Protein 2Y4Y (pdb70)

Nearest PDB structures (foldseek):
  2y4y-assembly1_A-2  TM=1.012E+00  e=2.619E-15  Pseudomonas aeruginosa PAO1
  2y4y-assembly1_D-2  TM=9.763E-01  e=6.159E-13  Pseudomonas aeruginosa PAO1
  2y4y-assembly1_C-2  TM=9.642E-01  e=4.366E-12  Pseudomonas aeruginosa PAO1
  2y4x-assembly1_A  TM=9.819E-01  e=1.271E-11  Pseudomonas aeruginosa PAO1
  2y4y-assembly1_B-2  TM=9.575E-01  e=1.129E-11  Pseudomonas aeruginosa PAO1

Foldseek 3Di:
DDDDPPDDADDQQVDALVQKAFAAKDQDPVGIFTWIDDPPGTDTHDQQHAHYNFRFGFNDDVQTWTWGAVVNDTDIDGHDHD/DDADPQQVDALVQWAFAAWDQDPVGIFTWIQGPPGTDTHDQQHAHYNQRFGFHDDDPQKTWTWGDVVTDIDMHGHD/DQPDADDQQVDALVQKAFAAWDQDPVGIFTFICHPPHTDTHDQQHAHYNFRFGFHDDDPQKTWTWGPPVPIDIDIHGHD/DDDDDADDQLVDAQVQKAFDAWDQDPVGIFTFIDDPHHTDTHDQQHAHYNFRWGFHDDDDQKTWTWGAVPNDTDIDMHGD

Organism: Pseudomonas aeruginosa (strain ATCC 15692 / DSM 22644 / CIP 104116 / JCM 14847 / LMG 12228 / 1C / PRS 101 / PAO1) (NCBI:txid208964)

InterPro domains:
  IPR007446 Type IV pilus inner membrane component PilP [PF04351] (26-170)
  IPR007446 Type IV pilus inner membrane component PilP [PIRSF016481] (2-173)

Secondary structure (DSSP, 8-state):
----SSSPPPGGGGS-GGG-EEEEEEEETTEEEEEEEETTEEEEE-TT-EETTTTEEEEEE--EEEEEEE--EEEEEEE---/----GGGGS-GGG-EEEEEEEETTEEEEEEEETTEEEEE-TT-EETTTTEEEEEEETTEEEEEEE--EEEEEEE--/---PPPGGGGS-GGG-EEEEEEEETTEEEEEEEETTEEEEE-TT-EETTTTEEEEEEETTEEEEEEE---EEEEEEE--/-------GGGGS-GGG-EEEEEEEETTEEEEEEEETTEEEEE-TT-EETTTTEEEEEEETTEEEEEEEE--EEEEEEEE-

Structure (mmCIF, N/CA/C/O backbone):
data_2Y4Y
#
_entry.id   2Y4Y
#
_cell.length_a   103.200
_cell.length_b   74.510
_cell.length_c   74.180
_cell.angle_alpha   90.00
_cell.angle_beta   125.80
_cell.angle_gamma   90.00
#
_symmetry.space_group_name_H-M   'C 1 2 1'
#
loop_
_entity.id
_entity.type
_entity.pdbx_description
1 polymer 'PILP PROTEIN'
2 non-polymer 'ZINC ION'
3 non-polymer 'ACETATE ION'
4 water water
#
loop_
_atom_site.group_PDB
_atom_site.id
_atom_site.type_symbol
_atom_site.label_atom_id
_atom_site.label_alt_id
_atom_site.label_comp_id
_atom_site.label_asym_id
_atom_site.label_entity_id
_atom_site.label_seq_id
_atom_site.pdbx_PDB_ins_code
_atom_site.Cartn_x
_atom_site.Cartn_y
_atom_site.Cartn_z
_atom_site.occupancy
_atom_site.B_iso_or_equiv
_atom_site.auth_seq_id
_atom_site.auth_comp_id
_atom_site.auth_asym_id
_atom_site.auth_atom_id
_atom_site.pdbx_PDB_model_num
ATOM 1 N N . ILE A 1 5 ? 41.971 52.963 7.762 1.00 31.47 83 ILE A N 1
ATOM 2 C CA . ILE A 1 5 ? 41.992 51.470 7.743 1.00 29.92 83 ILE A CA 1
ATOM 3 C C . ILE A 1 5 ? 43.428 50.919 7.758 1.00 31.65 83 ILE A C 1
ATOM 4 O O . ILE A 1 5 ? 44.182 51.159 6.823 1.00 33.44 83 ILE A O 1
ATOM 9 N N . LYS A 1 6 ? 43.793 50.126 8.768 1.00 29.72 84 LYS A N 1
ATOM 10 C CA . LYS A 1 6 ? 44.988 49.335 8.664 1.00 30.74 84 LYS A CA 1
ATOM 11 C C . LYS A 1 6 ? 45.034 48.373 9.811 1.00 28.26 84 LYS A C 1
ATOM 12 O O . LYS A 1 6 ? 44.527 48.695 10.887 1.00 27.59 84 LYS A O 1
ATOM 18 N N . PRO A 1 7 ? 45.686 47.229 9.614 1.00 29.06 85 PRO A N 1
ATOM 19 C CA . PRO A 1 7 ? 45.804 46.278 10.739 1.00 29.27 85 PRO A CA 1
ATOM 20 C C . PRO A 1 7 ? 46.438 46.839 12.016 1.00 31.38 85 PRO A C 1
ATOM 21 O O . PRO A 1 7 ? 47.418 47.618 11.953 1.00 31.24 85 PRO A O 1
ATOM 25 N N . ASP A 1 8 ? 45.828 46.521 13.157 1.00 31.82 86 ASP A N 1
ATOM 26 C CA . ASP A 1 8 ? 46.348 46.919 14.480 1.00 34.04 86 ASP A CA 1
ATOM 27 C C . ASP A 1 8 ? 47.538 45.976 14.835 1.00 36.08 86 ASP A C 1
ATOM 28 O O . ASP A 1 8 ? 47.369 44.801 15.003 1.00 34.63 86 ASP A O 1
ATOM 33 N N . GLU A 1 9 ? 48.768 46.481 14.849 1.00 37.80 87 GLU A N 1
ATOM 34 C CA . GLU A 1 9 ? 49.912 45.583 14.919 1.00 38.74 87 GLU A CA 1
ATOM 35 C C . GLU A 1 9 ? 50.314 45.252 16.372 1.00 37.14 87 GLU A C 1
ATOM 36 O O . GLU A 1 9 ? 51.106 44.371 16.607 1.00 37.58 87 GLU A O 1
ATOM 42 N N . THR A 1 10 ? 49.736 45.935 17.334 1.00 36.94 88 THR A N 1
ATOM 43 C CA . THR A 1 10 ? 50.009 45.608 18.736 1.00 36.85 88 THR A CA 1
ATOM 44 C C . THR A 1 10 ? 48.828 44.914 19.471 1.00 35.62 88 THR A C 1
ATOM 45 O O . THR A 1 10 ? 49.029 44.470 20.600 1.00 35.94 88 THR A O 1
ATOM 49 N N . ARG A 1 11 ? 47.628 44.781 18.891 1.00 33.41 89 ARG A N 1
ATOM 50 C CA . ARG A 1 11 ? 46.644 43.918 19.608 1.00 31.47 89 ARG A CA 1
ATOM 51 C C . ARG A 1 11 ? 47.075 42.445 19.661 1.00 28.48 89 ARG A C 1
ATOM 52 O O . ARG A 1 11 ? 47.818 41.956 18.820 1.00 28.82 89 ARG A O 1
ATOM 60 N N . VAL A 1 12 ? 46.644 41.730 20.705 1.00 26.50 90 VAL A N 1
ATOM 61 C CA . VAL A 1 12 ? 47.161 40.396 20.881 1.00 23.69 90 VAL A CA 1
ATOM 62 C C . VAL A 1 12 ? 46.111 39.564 20.097 1.00 21.67 90 VAL A C 1
ATOM 63 O O . VAL A 1 12 ? 44.897 39.644 20.409 1.00 21.06 90 VAL A O 1
ATOM 67 N N . LYS A 1 13 ? 46.535 38.919 19.037 1.00 19.29 91 LYS A N 1
ATOM 68 C CA . LYS A 1 13 ? 45.550 38.146 18.203 1.00 17.83 91 LYS A CA 1
ATOM 69 C C . LYS A 1 13 ? 44.923 37.009 18.959 1.00 17.55 91 LYS A C 1
ATOM 70 O O . LYS A 1 13 ? 45.550 36.405 19.856 1.00 16.95 91 LYS A O 1
ATOM 76 N N . GLN A 1 14 ? 43.677 36.735 18.589 1.00 14.68 92 GLN A N 1
ATOM 77 C CA . GLN A 1 14 ? 42.908 35.667 19.246 1.00 14.52 92 GLN A CA 1
ATOM 78 C C . GLN A 1 14 ? 43.163 34.309 18.606 1.00 13.55 92 GLN A C 1
ATOM 79 O O . GLN A 1 14 ? 43.739 34.193 17.499 1.00 13.68 92 GLN A O 1
ATOM 85 N N . PHE A 1 15 ? 42.798 33.257 19.375 1.00 12.21 93 PHE A N 1
ATOM 86 C CA . PHE A 1 15 ? 43.060 31.906 18.890 1.00 11.57 93 PHE A CA 1
ATOM 87 C C . PHE A 1 15 ? 42.520 31.584 17.465 1.00 11.39 93 PHE A C 1
ATOM 88 O O . PHE A 1 15 ? 43.270 31.041 16.587 1.00 13.99 93 PHE A O 1
ATOM 96 N N . LEU A 1 16 ? 41.255 31.956 17.221 1.00 11.92 94 LEU A N 1
ATOM 97 C CA . LEU A 1 16 ? 40.669 31.634 15.913 1.00 11.86 94 LEU A CA 1
ATOM 98 C C . LEU A 1 16 ? 41.263 32.507 14.748 1.00 13.65 94 LEU A C 1
ATOM 99 O O . LEU A 1 16 ? 40.898 32.269 13.584 1.00 14.50 94 LEU A O 1
ATOM 104 N N . GLU A 1 17 ? 42.187 33.420 15.080 1.00 11.29 95 GLU A N 1
ATOM 105 C CA . GLU A 1 17 ? 42.946 34.115 13.998 1.00 12.86 95 GLU A CA 1
ATOM 106 C C . GLU A 1 17 ? 44.090 33.286 13.430 1.00 14.44 95 GLU A C 1
ATOM 107 O O . GLU A 1 17 ? 44.722 33.676 12.440 1.00 15.28 95 GLU A O 1
ATOM 113 N N . GLY A 1 18 ? 44.380 32.126 14.020 1.00 15.26 96 GLY A N 1
ATOM 114 C CA . GLY A 1 18 ? 45.458 31.252 13.557 1.00 14.49 96 GLY A CA 1
ATOM 115 C C . GLY A 1 18 ? 45.073 30.184 12.560 1.00 16.27 96 GLY A C 1
ATOM 116 O O . GLY A 1 18 ? 45.884 29.270 12.287 1.00 17.28 96 GLY A O 1
ATOM 117 N N . PHE A 1 19 ? 43.864 30.339 11.958 1.00 16.19 97 PHE A N 1
ATOM 118 C CA . PHE A 1 19 ? 43.276 29.372 11.044 1.00 16.62 97 PHE A CA 1
ATOM 119 C C . PHE A 1 19 ? 42.547 30.115 9.919 1.00 16.70 97 PHE A C 1
ATOM 120 O O . PHE A 1 19 ? 42.109 31.277 10.085 1.00 15.82 97 PHE A O 1
ATOM 128 N N . ASN A 1 20 ? 42.386 29.427 8.803 1.00 16.19 98 ASN A N 1
ATOM 129 C CA . ASN A 1 20 ? 41.763 30.004 7.629 1.00 16.71 98 ASN A CA 1
ATOM 130 C C . ASN A 1 20 ? 40.264 30.109 7.926 1.00 14.77 98 ASN A C 1
ATOM 131 O O . ASN A 1 20 ? 39.643 29.121 8.359 1.00 16.98 98 ASN A O 1
ATOM 136 N N . ILE A 1 21 ? 39.695 31.285 7.739 1.00 15.73 99 ILE A N 1
ATOM 137 C CA . ILE A 1 21 ? 38.202 31.529 8.041 1.00 15.96 99 ILE A CA 1
ATOM 138 C C . ILE A 1 21 ? 37.278 30.560 7.217 1.00 15.66 99 ILE A C 1
ATOM 139 O O . ILE A 1 21 ? 36.131 30.212 7.622 1.00 15.22 99 ILE A O 1
ATOM 144 N N . GLU A 1 22 ? 37.761 30.166 6.026 1.00 15.75 100 GLU A N 1
ATOM 145 C CA . GLU A 1 22 ? 37.041 29.177 5.236 1.00 15.53 100 GLU A CA 1
ATOM 146 C C . GLU A 1 22 ? 36.954 27.799 5.802 1.00 16.55 100 GLU A C 1
ATOM 147 O O . GLU A 1 22 ? 36.191 26.978 5.250 1.00 18.14 100 GLU A O 1
ATOM 153 N N . THR A 1 23 ? 37.649 27.514 6.906 1.00 14.30 101 THR A N 1
ATOM 154 C CA . THR A 1 23 ? 37.499 26.193 7.539 1.00 15.20 101 THR A CA 1
ATOM 155 C C . THR A 1 23 ? 36.499 26.212 8.718 1.00 13.52 101 THR A C 1
ATOM 156 O O . THR A 1 23 ? 36.356 25.197 9.455 1.00 13.46 101 THR A O 1
ATOM 160 N N . PHE A 1 24 ? 35.841 27.365 8.895 1.00 12.77 102 PHE A N 1
ATOM 161 C CA . PHE A 1 24 ? 34.934 27.557 10.043 1.00 11.96 102 PHE A CA 1
ATOM 162 C C . PHE A 1 24 ? 33.446 27.472 9.574 1.00 13.94 102 PHE A C 1
ATOM 163 O O . PHE A 1 24 ? 33.088 27.884 8.445 1.00 14.60 102 PHE A O 1
ATOM 171 N N . GLU A 1 25 ? 32.616 26.883 10.454 1.00 12.46 103 GLU A N 1
ATOM 172 C CA . GLU A 1 25 ? 31.163 26.878 10.193 1.00 13.17 103 GLU A CA 1
ATOM 173 C C . GLU A 1 25 ? 30.422 27.550 11.341 1.00 12.31 103 GLU A C 1
ATOM 174 O O . GLU A 1 25 ? 30.755 27.257 12.499 1.00 13.39 103 GLU A O 1
ATOM 180 N N . MET A 1 26 ? 29.413 28.376 11.016 1.00 12.63 104 MET A N 1
ATOM 181 C CA A MET A 1 26 ? 28.494 28.944 12.044 0.50 12.61 104 MET A CA 1
ATOM 182 C CA B MET A 1 26 ? 28.544 28.920 12.061 0.50 12.88 104 MET A CA 1
ATOM 183 C C . MET A 1 26 ? 27.491 27.865 12.352 1.00 12.93 104 MET A C 1
ATOM 184 O O . MET A 1 26 ? 26.659 27.534 11.457 1.00 13.53 104 MET A O 1
ATOM 193 N N . VAL A 1 27 ? 27.520 27.341 13.610 1.00 11.14 105 VAL A N 1
ATOM 194 C CA . VAL A 1 27 ? 26.594 26.242 13.949 1.00 11.90 105 VAL A CA 1
ATOM 195 C C . VAL A 1 27 ? 25.521 26.644 14.901 1.00 12.05 105 VAL A C 1
ATOM 196 O O . VAL A 1 27 ? 24.684 25.843 15.289 1.00 13.64 105 VAL A O 1
ATOM 200 N N . GLY A 1 28 ? 25.519 27.900 15.299 1.00 11.18 106 GLY A N 1
ATOM 201 C CA . GLY A 1 28 ? 24.320 28.309 16.135 1.00 11.74 106 GLY A CA 1
ATOM 202 C C . GLY A 1 28 ? 24.632 29.557 16.945 1.00 12.60 106 GLY A C 1
ATOM 203 O O . GLY A 1 28 ? 25.697 30.246 16.716 1.00 12.56 106 GLY A O 1
ATOM 204 N N . THR A 1 29 ? 23.702 29.884 17.862 1.00 12.10 107 THR A N 1
ATOM 205 C CA . THR A 1 29 ? 23.929 31.078 18.713 1.00 14.10 107 THR A CA 1
ATOM 206 C C . THR A 1 29 ? 23.551 30.633 20.134 1.00 15.46 107 THR A C 1
ATOM 207 O O . THR A 1 29 ? 22.666 29.799 20.336 1.00 16.17 107 THR A O 1
ATOM 211 N N . LEU A 1 30 ? 24.235 31.185 21.106 1.00 12.41 108 LEU A N 1
ATOM 212 C CA . LEU A 1 30 ? 23.860 30.884 22.464 1.00 13.71 108 LEU A CA 1
ATOM 213 C C . LEU A 1 30 ? 23.751 32.194 23.153 1.00 13.48 108 LEU A C 1
ATOM 214 O O . LEU A 1 30 ? 24.649 33.039 23.023 1.00 15.19 108 LEU A O 1
ATOM 219 N N . SER A 1 31 ? 22.715 32.370 23.951 1.00 12.32 109 SER A N 1
ATOM 220 C CA . SER A 1 31 ? 22.599 33.590 24.747 1.00 14.52 109 SER A CA 1
ATOM 221 C C . SER A 1 31 ? 22.486 33.166 26.185 1.00 15.12 109 SER A C 1
ATOM 222 O O . SER A 1 31 ? 21.771 32.238 26.481 1.00 16.37 109 SER A O 1
ATOM 225 N N . ASN A 1 32 ? 23.266 33.802 27.060 1.00 11.60 110 ASN A N 1
ATOM 226 C CA . ASN A 1 32 ? 23.095 33.507 28.503 1.00 11.29 110 ASN A CA 1
ATOM 227 C C . ASN A 1 32 ? 23.155 34.823 29.285 1.00 9.85 110 ASN A C 1
ATOM 228 O O . ASN A 1 32 ? 22.937 35.918 28.696 1.00 10.15 110 ASN A O 1
ATOM 233 N N . ALA A 1 33 ? 23.295 34.727 30.639 1.00 11.89 111 ALA A N 1
ATOM 234 C CA . ALA A 1 33 ? 23.197 35.966 31.465 1.00 14.39 111 ALA A CA 1
ATOM 235 C C . ALA A 1 33 ? 24.250 37.052 31.046 1.00 15.27 111 ALA A C 1
ATOM 236 O O . ALA A 1 33 ? 24.035 38.229 31.261 1.00 16.36 111 ALA A O 1
ATOM 238 N N . GLN A 1 34 ? 25.348 36.624 30.420 1.00 14.83 112 GLN A N 1
ATOM 239 C CA . GLN A 1 34 ? 26.406 37.547 29.998 1.00 15.56 112 GLN A CA 1
ATOM 240 C C . GLN A 1 34 ? 26.252 38.145 28.616 1.00 16.84 112 GLN A C 1
ATOM 241 O O . GLN A 1 34 ? 26.896 39.182 28.301 1.00 19.43 112 GLN A O 1
ATOM 247 N N . GLY A 1 35 ? 25.425 37.561 27.768 1.00 15.48 113 GLY A N 1
ATOM 248 C CA . GLY A 1 35 ? 25.109 38.142 26.449 1.00 15.28 113 GLY A CA 1
ATOM 249 C C . GLY A 1 35 ? 25.051 37.063 25.414 1.00 15.19 113 GLY A C 1
ATOM 250 O O . GLY A 1 35 ? 24.689 35.921 25.750 1.00 14.11 113 GLY A O 1
ATOM 251 N N . THR A 1 36 ? 25.451 37.405 24.179 1.00 13.26 114 THR A N 1
ATOM 252 C CA . THR A 1 36 ? 25.142 36.552 23.039 1.00 14.65 114 THR A CA 1
ATOM 253 C C . THR A 1 36 ? 26.431 36.124 22.419 1.00 13.71 114 THR A C 1
ATOM 254 O O . THR A 1 36 ? 27.347 36.957 22.207 1.00 16.51 114 THR A O 1
ATOM 258 N N . PHE A 1 37 ? 26.463 34.855 22.013 1.00 11.44 115 PHE A N 1
ATOM 259 C CA . PHE A 1 37 ? 27.668 34.326 21.375 1.00 10.75 115 PHE A CA 1
ATOM 260 C C . PHE A 1 37 ? 27.287 33.597 20.103 1.00 11.89 115 PHE A C 1
ATOM 261 O O . PHE A 1 37 ? 26.210 32.922 20.024 1.00 13.82 115 PHE A O 1
ATOM 269 N N . ALA A 1 38 ? 28.144 33.688 19.115 1.00 10.20 116 ALA A N 1
ATOM 270 C CA . ALA A 1 38 ? 27.974 32.808 17.941 1.00 10.61 116 ALA A CA 1
ATOM 271 C C . ALA A 1 38 ? 28.770 31.502 18.232 1.00 13.05 116 ALA A C 1
ATOM 272 O O . ALA A 1 38 ? 29.877 31.567 18.792 1.00 13.84 116 ALA A O 1
ATOM 274 N N . LEU A 1 39 ? 28.240 30.337 17.784 1.0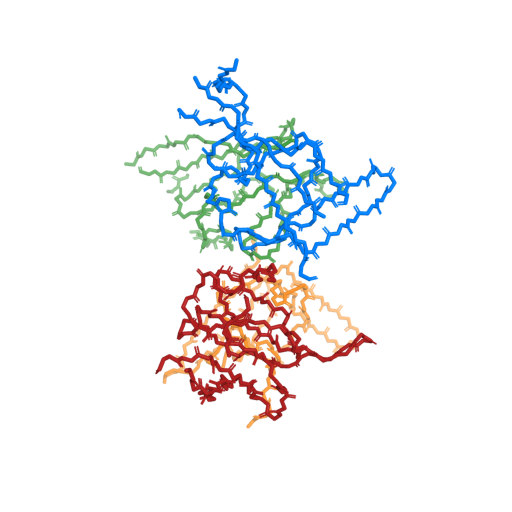0 9.48 117 LEU A N 1
ATOM 275 C CA . LEU A 1 39 ? 28.980 29.123 18.043 1.00 11.16 117 LEU A CA 1
ATOM 276 C C . LEU A 1 39 ? 29.707 28.794 16.739 1.00 12.01 117 LEU A C 1
ATOM 277 O O . LEU A 1 39 ? 29.076 28.570 15.702 1.00 11.51 117 LEU A O 1
ATOM 282 N N . VAL A 1 40 ? 31.032 28.810 16.774 1.00 10.59 118 VAL A N 1
ATOM 283 C CA . VAL A 1 40 ? 31.836 28.613 15.547 1.00 11.70 118 VAL A CA 1
ATOM 284 C C . VAL A 1 40 ? 32.551 27.320 15.666 1.00 13.81 118 VAL A C 1
ATOM 285 O O . VAL A 1 40 ? 33.357 27.121 16.560 1.00 13.22 118 VAL A O 1
ATOM 289 N N . LYS A 1 41 ? 32.281 26.422 14.700 1.00 13.20 119 LYS A N 1
ATOM 290 C CA . LYS A 1 41 ? 32.945 25.142 14.652 1.00 13.90 119 LYS A CA 1
ATOM 291 C C . LYS A 1 41 ? 34.194 25.314 13.812 1.00 15.20 119 LYS A C 1
ATOM 292 O O . LYS A 1 41 ? 34.130 25.625 12.604 1.00 14.48 119 LYS A O 1
ATOM 298 N N . GLY A 1 42 ? 35.327 25.136 14.443 1.00 16.60 120 GLY A N 1
ATOM 299 C CA . GLY A 1 42 ? 36.632 25.346 13.759 1.00 19.72 120 GLY A CA 1
ATOM 300 C C . GLY A 1 42 ? 37.799 25.011 14.690 1.00 20.57 120 GLY A C 1
ATOM 301 O O . GLY A 1 42 ? 37.664 24.923 15.914 1.00 20.90 120 GLY A O 1
ATOM 302 N N . ALA A 1 43 ? 38.951 24.799 14.093 1.00 20.11 121 ALA A N 1
ATOM 303 C CA . ALA A 1 43 ? 40.137 24.405 14.803 1.00 21.72 121 ALA A CA 1
ATOM 304 C C . ALA A 1 43 ? 39.874 23.269 15.755 1.00 22.80 121 ALA A C 1
ATOM 305 O O . ALA A 1 43 ? 40.458 23.260 16.869 1.00 24.35 121 ALA A O 1
ATOM 307 N N . GLY A 1 44 ? 39.028 22.298 15.356 1.00 22.64 122 GLY A N 1
ATOM 308 C CA . GLY A 1 44 ? 38.940 21.026 16.156 1.00 24.66 122 GLY A CA 1
ATOM 309 C C . GLY A 1 44 ? 38.062 21.238 17.405 1.00 25.06 122 GLY A C 1
ATOM 310 O O . GLY A 1 44 ? 38.139 20.483 18.425 1.00 26.10 122 GLY A O 1
ATOM 311 N N . GLY A 1 45 ? 37.238 22.269 17.388 1.00 22.09 123 GLY A N 1
ATOM 312 C CA . GLY A 1 45 ? 36.281 22.424 18.494 1.00 22.03 123 GLY A CA 1
ATOM 313 C C . GLY A 1 45 ? 35.152 23.350 18.124 1.00 20.24 123 GLY A C 1
ATOM 314 O O . GLY A 1 45 ? 35.057 23.737 16.976 1.00 22.32 123 GLY A O 1
ATOM 315 N N . VAL A 1 46 ? 34.304 23.685 19.082 1.00 17.72 124 VAL A N 1
ATOM 316 C CA . VAL A 1 46 ? 33.300 24.686 18.895 1.00 14.90 124 VAL A CA 1
ATOM 317 C C . VAL A 1 46 ? 33.599 25.804 19.865 1.00 14.56 124 VAL A C 1
ATOM 318 O 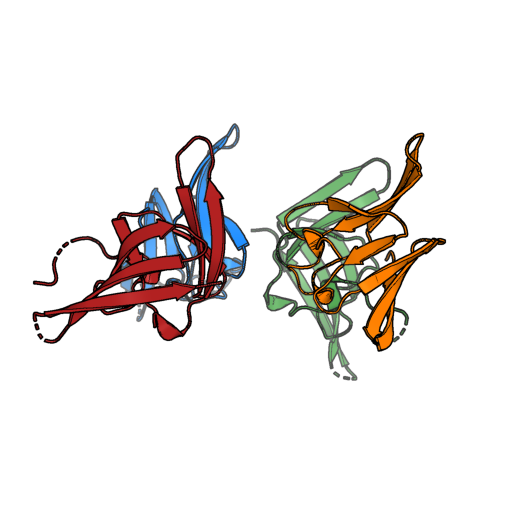O . VAL A 1 46 ? 33.852 25.515 21.067 1.00 15.30 124 VAL A O 1
ATOM 322 N N . HIS A 1 47 ? 33.657 27.053 19.347 1.00 11.22 125 HIS A N 1
ATOM 323 C CA . HIS A 1 47 ? 34.042 28.193 20.168 1.00 11.22 125 HIS A CA 1
ATOM 324 C C . HIS A 1 47 ? 32.864 29.128 20.352 1.00 12.22 125 HIS A C 1
ATOM 325 O O . HIS A 1 47 ? 32.001 29.238 19.464 1.00 12.64 125 HIS A O 1
ATOM 332 N N . ARG A 1 48 ? 32.834 29.787 21.499 1.00 9.90 126 ARG A N 1
ATOM 333 C CA . ARG A 1 48 ? 31.810 30.819 21.782 1.00 10.43 126 ARG A CA 1
ATOM 334 C C . ARG A 1 48 ? 32.431 32.189 21.391 1.00 11.39 126 ARG A C 1
ATOM 335 O O . ARG A 1 48 ? 33.283 32.663 22.096 1.00 14.02 126 ARG A O 1
ATOM 343 N N . VAL A 1 49 ? 31.952 32.801 20.320 1.00 10.02 127 VAL A N 1
ATOM 344 C CA . VAL A 1 49 ? 32.582 33.993 19.741 1.00 9.99 127 VAL A CA 1
ATOM 345 C C . VAL A 1 49 ? 31.681 35.199 19.944 1.00 10.58 127 VAL A C 1
ATOM 346 O O . VAL A 1 49 ? 30.487 35.091 19.677 1.00 11.85 127 VAL A O 1
ATOM 350 N N . ARG A 1 50 ? 32.226 36.309 20.409 1.00 10.46 128 ARG A N 1
ATOM 351 C CA . ARG A 1 50 ? 31.419 37.489 20.692 1.00 11.22 128 ARG A CA 1
ATOM 352 C C . ARG A 1 50 ? 31.617 38.539 19.595 1.00 10.73 128 ARG A C 1
ATOM 353 O O . ARG A 1 50 ? 32.607 38.519 18.859 1.00 12.19 128 ARG A O 1
ATOM 361 N N . VAL A 1 51 ? 30.689 39.486 19.547 1.00 11.66 129 VAL A N 1
ATOM 362 C CA . VAL A 1 51 ? 30.940 40.738 18.757 1.00 11.60 129 VAL A CA 1
ATOM 363 C C . VAL A 1 51 ? 32.180 41.385 19.329 1.00 13.63 129 VAL A C 1
ATOM 364 O O . VAL A 1 51 ? 32.348 41.457 20.581 1.00 14.96 129 VAL A O 1
ATOM 368 N N . GLY A 1 52 ? 33.098 41.680 18.429 1.00 13.58 130 GLY A N 1
ATOM 369 C CA . GLY A 1 52 ? 34.344 42.294 18.804 1.00 13.57 130 GLY A CA 1
ATOM 370 C C . GLY A 1 52 ? 35.462 41.298 18.893 1.00 13.20 130 GLY A C 1
ATOM 371 O O . GLY A 1 52 ? 36.627 41.701 19.029 1.00 15.18 130 GLY A O 1
ATOM 372 N N . ASP A 1 53 ? 35.135 39.995 18.852 1.00 12.27 131 ASP A N 1
ATOM 373 C CA . ASP A 1 53 ? 36.141 38.949 18.620 1.00 12.30 131 ASP A CA 1
ATOM 374 C C . ASP A 1 53 ? 36.605 38.880 17.139 1.00 13.12 131 ASP A C 1
ATOM 375 O O . ASP A 1 53 ? 36.074 39.596 16.278 1.00 13.95 131 ASP A O 1
ATOM 380 N N . TYR A 1 54 ? 37.616 38.051 16.881 1.00 12.55 132 TYR A N 1
ATOM 381 C CA . TYR A 1 54 ? 38.211 38.013 15.523 1.00 13.18 132 TYR A CA 1
ATOM 382 C C . TYR A 1 54 ? 38.258 36.562 15.020 1.00 14.19 132 TYR A C 1
ATOM 383 O O . TYR A 1 54 ? 38.417 35.613 15.796 1.00 13.37 132 TYR A O 1
ATOM 392 N N . LEU A 1 55 ? 38.134 36.421 13.675 1.00 12.35 133 LEU A N 1
ATOM 393 C CA . LEU A 1 55 ? 38.127 35.128 13.021 1.00 12.80 133 LEU A CA 1
ATOM 394 C C . LEU A 1 55 ? 38.958 35.212 11.781 1.00 12.69 133 LEU A C 1
ATOM 395 O O . LEU A 1 55 ? 38.787 36.181 10.978 1.00 15.17 133 LEU A O 1
ATOM 400 N N . GLY A 1 56 ? 39.862 34.258 11.634 1.00 11.83 134 GLY A N 1
ATOM 401 C CA . GLY A 1 56 ? 40.633 34.153 10.366 1.00 13.66 134 GLY A CA 1
ATOM 402 C C . GLY A 1 56 ? 41.922 34.974 10.348 1.00 12.90 134 GLY A C 1
ATOM 403 O O . GLY A 1 56 ? 42.272 35.677 11.281 1.00 12.28 134 GLY A O 1
ATOM 404 N N . ARG A 1 57 ? 42.635 34.827 9.233 1.00 13.88 135 ARG A N 1
ATOM 405 C CA . ARG A 1 57 ? 43.958 35.396 9.116 1.00 14.76 135 ARG A CA 1
ATOM 406 C C . ARG A 1 57 ? 44.055 36.817 8.600 1.00 16.63 135 ARG A C 1
ATOM 407 O O . ARG A 1 57 ? 45.184 37.369 8.475 1.00 17.72 135 ARG A O 1
ATOM 415 N N . ASN A 1 58 ? 42.919 37.442 8.354 1.00 16.35 136 ASN A N 1
ATOM 416 C CA . ASN A 1 58 ? 42.874 38.826 7.825 1.00 15.92 136 ASN A CA 1
ATOM 417 C C . ASN A 1 58 ? 42.201 39.773 8.732 1.00 15.20 136 ASN A C 1
ATOM 418 O O . ASN A 1 58 ? 41.421 40.627 8.297 1.00 16.40 136 ASN A O 1
ATOM 423 N N . ASP A 1 59 ? 42.488 39.700 10.031 1.00 14.21 137 ASP A N 1
ATOM 424 C CA . ASP A 1 59 ? 41.916 40.674 10.979 1.00 15.57 137 ASP A CA 1
ATOM 425 C C . ASP A 1 59 ? 40.397 40.764 10.895 1.00 15.17 137 ASP A C 1
ATOM 426 O O . ASP A 1 59 ? 39.828 41.822 11.083 1.00 17.11 137 ASP A O 1
ATOM 431 N N . GLY A 1 60 ? 39.737 39.638 10.632 1.00 15.78 138 GLY A N 1
ATOM 432 C CA . GLY A 1 60 ? 38.280 39.602 10.537 1.00 13.70 138 GLY A CA 1
ATOM 433 C C . GLY A 1 60 ? 37.569 39.868 11.851 1.00 13.36 138 GLY A C 1
ATOM 434 O O . GLY A 1 60 ? 37.398 38.953 12.651 1.00 14.85 138 GLY A O 1
ATOM 435 N N . LYS A 1 61 ? 37.120 41.076 12.092 1.00 12.68 139 LYS A N 1
ATOM 436 C CA . LYS A 1 61 ? 36.477 41.443 13.373 1.00 12.04 139 LYS A CA 1
ATOM 437 C C . LYS A 1 61 ? 34.939 41.109 13.228 1.00 12.65 139 LYS A C 1
ATOM 438 O O . LYS A 1 61 ? 34.263 41.502 12.274 1.00 13.02 139 LYS A O 1
ATOM 444 N N . VAL A 1 62 ? 34.395 40.374 14.180 1.00 12.50 140 VAL A N 1
ATOM 445 C CA . VAL A 1 62 ? 32.958 40.096 14.234 1.00 11.68 140 VAL A CA 1
ATOM 446 C C . VAL A 1 62 ? 32.247 41.404 14.630 1.00 13.08 140 VAL A C 1
ATOM 447 O O . VAL A 1 62 ? 32.481 41.970 15.691 1.00 13.86 140 VAL A O 1
ATOM 451 N N . VAL A 1 63 ? 31.379 41.870 13.762 1.00 11.90 141 VAL A N 1
ATOM 452 C CA . VAL A 1 63 ? 30.681 43.139 14.016 1.00 12.58 141 VAL A CA 1
ATOM 453 C C . VAL A 1 63 ? 29.191 42.897 14.237 1.00 14.14 141 VAL A C 1
ATOM 454 O O . VAL A 1 63 ? 28.468 43.809 14.640 1.00 16.46 141 VAL A O 1
ATOM 458 N N . GLY A 1 64 ? 28.715 41.668 14.010 1.00 13.59 142 GLY A N 1
ATOM 459 C CA . GLY A 1 64 ? 27.288 41.405 14.258 1.00 13.94 142 GLY A CA 1
ATOM 460 C C . GLY A 1 64 ? 27.014 39.915 14.333 1.00 14.20 142 GLY A C 1
ATOM 461 O O . GLY A 1 64 ? 27.618 39.083 13.597 1.00 14.48 142 GLY A O 1
ATOM 462 N N . ILE A 1 65 ? 26.093 39.569 15.215 1.00 12.97 143 ILE A N 1
ATOM 463 C CA . ILE A 1 65 ? 25.589 38.191 15.316 1.00 13.89 143 ILE A CA 1
ATOM 464 C C . ILE A 1 65 ? 24.059 38.264 15.341 1.00 16.49 143 ILE A C 1
ATOM 465 O O . ILE A 1 65 ? 23.471 38.884 16.249 1.00 18.35 143 ILE A O 1
ATOM 470 N N . SER A 1 66 ? 23.380 37.656 14.367 1.00 20.46 144 SER A N 1
ATOM 471 C CA . SER A 1 66 ? 21.906 37.890 14.282 1.00 24.78 144 SER A CA 1
ATOM 472 C C . SER A 1 66 ? 21.297 37.045 13.220 1.00 24.68 144 SER A C 1
ATOM 473 O O . SER A 1 66 ? 21.895 36.936 12.154 1.00 22.20 144 SER A O 1
ATOM 476 N N . LYS A 1 69 ? 23.323 34.357 11.407 1.00 18.61 147 LYS A N 1
ATOM 477 C CA . LYS A 1 69 ? 24.478 34.855 10.570 1.00 16.91 147 LYS A CA 1
ATOM 478 C C . LYS A 1 69 ? 25.500 35.612 11.455 1.00 16.58 147 LYS A C 1
ATOM 479 O O . LYS A 1 69 ? 25.142 36.427 12.302 1.00 19.10 147 LYS A O 1
ATOM 485 N N . ILE A 1 70 ? 26.781 35.414 11.174 1.00 12.28 148 ILE A N 1
ATOM 486 C CA . ILE A 1 70 ? 27.819 36.214 11.714 1.00 11.80 148 ILE A CA 1
ATOM 487 C C . ILE A 1 70 ? 28.366 37.136 10.642 1.00 11.58 148 ILE A C 1
ATOM 488 O O . ILE A 1 70 ? 28.751 36.701 9.557 1.00 14.87 148 ILE A O 1
ATOM 493 N N . ASP A 1 71 ? 28.419 38.434 10.936 1.00 12.33 149 ASP A N 1
ATOM 494 C CA . ASP A 1 71 ? 28.980 39.371 10.003 1.00 11.97 149 ASP A CA 1
ATOM 495 C C . ASP A 1 71 ? 30.391 39.766 10.479 1.00 12.78 149 ASP A C 1
ATOM 496 O O . ASP A 1 71 ? 30.574 40.078 11.655 1.00 13.38 149 ASP A O 1
ATOM 501 N N . VAL A 1 72 ? 31.372 39.707 9.565 1.00 10.41 150 VAL A N 1
ATOM 502 C CA . VAL A 1 72 ? 32.758 39.951 9.862 1.00 11.69 150 VAL A CA 1
ATOM 503 C C . VAL A 1 72 ? 33.282 41.035 8.922 1.00 13.72 150 VAL A C 1
ATOM 504 O O . VAL A 1 72 ? 32.839 41.106 7.769 1.00 15.33 150 VAL A O 1
ATOM 508 N N . ILE A 1 73 ? 34.162 41.902 9.378 1.00 12.57 151 ILE A N 1
ATOM 509 C CA . ILE A 1 73 ? 34.830 42.825 8.419 1.00 14.01 151 ILE A CA 1
ATOM 510 C C . ILE A 1 73 ? 36.330 42.603 8.499 1.00 13.19 151 ILE A C 1
ATOM 511 O O . ILE A 1 73 ? 36.947 42.817 9.577 1.00 14.23 151 ILE A O 1
ATOM 516 N N . GLU A 1 74 ? 36.882 42.073 7.398 1.00 14.10 152 GLU A N 1
ATOM 517 C CA . GLU A 1 74 ? 38.301 41.825 7.272 1.00 14.50 152 GLU A CA 1
ATOM 518 C C . GLU A 1 74 ? 38.992 43.088 6.732 1.00 15.98 152 GLU A C 1
ATOM 519 O O . GLU A 1 74 ? 38.340 43.959 6.179 1.00 17.27 152 GLU A O 1
ATOM 525 N N . ILE A 1 75 ? 40.307 43.135 6.880 1.00 15.47 153 ILE A N 1
ATOM 526 C CA . ILE A 1 75 ? 41.112 44.200 6.358 1.00 16.97 153 ILE A CA 1
ATOM 527 C C . ILE A 1 75 ? 42.037 43.460 5.371 1.00 19.33 153 ILE A C 1
ATOM 528 O O . ILE A 1 75 ? 42.785 42.564 5.742 1.00 19.40 153 ILE A O 1
ATOM 533 N N . VAL A 1 76 ? 42.040 43.884 4.109 1.00 20.60 154 VAL A N 1
ATOM 534 C CA . VAL A 1 76 ? 42.900 43.196 3.110 1.00 23.13 154 VAL A CA 1
ATOM 535 C C . VAL A 1 76 ? 43.604 44.246 2.231 1.00 24.00 154 VAL A C 1
ATOM 536 O O . VAL A 1 76 ? 43.191 45.371 2.167 1.00 22.77 154 VAL A O 1
ATOM 540 N N . PRO A 1 77 ? 44.714 43.869 1.623 1.00 26.05 155 PRO A N 1
ATOM 541 C CA . PRO A 1 77 ? 45.421 44.841 0.712 1.00 27.51 155 PRO A CA 1
ATOM 542 C C . PRO A 1 77 ? 44.578 45.331 -0.485 1.00 27.65 155 PRO A C 1
ATOM 543 O O . PRO A 1 77 ? 43.773 44.531 -1.016 1.00 27.04 155 PRO A O 1
ATOM 547 N N . TRP A 1 83 ? 45.029 49.778 2.506 1.00 22.67 161 TRP A N 1
ATOM 548 C CA . TRP A 1 83 ? 44.168 48.611 2.914 1.00 23.20 161 TRP A CA 1
ATOM 549 C C . TRP A 1 83 ? 42.699 48.926 2.693 1.00 22.67 161 TRP A C 1
ATOM 550 O O . TRP A 1 83 ? 42.274 50.128 2.714 1.00 25.22 161 TRP A O 1
ATOM 561 N N . LEU A 1 84 ? 41.883 47.875 2.555 1.00 22.15 162 LEU A N 1
ATOM 562 C CA . LEU A 1 84 ? 40.451 48.118 2.476 1.00 20.33 162 LEU A CA 1
ATOM 563 C C . LEU A 1 84 ? 39.681 47.234 3.420 1.00 18.17 162 LEU A C 1
ATOM 564 O O . LEU A 1 84 ? 40.195 46.223 3.858 1.00 18.15 162 LEU A O 1
ATOM 569 N N . GLU A 1 85 ? 38.432 47.573 3.646 1.00 16.02 163 GLU A N 1
ATOM 570 C CA . GLU A 1 85 ? 37.542 46.737 4.476 1.00 15.05 163 GLU A CA 1
ATOM 571 C C . GLU A 1 85 ? 36.733 45.829 3.588 1.00 16.47 163 GLU A C 1
ATOM 572 O O . GLU A 1 85 ? 36.155 46.262 2.590 1.00 18.06 163 GLU A O 1
ATOM 578 N N . ARG A 1 86 ? 36.665 44.572 3.941 1.00 15.13 164 ARG A N 1
ATOM 579 C CA . ARG A 1 86 ? 36.021 43.572 3.071 1.00 14.95 164 ARG A CA 1
ATOM 580 C C . ARG A 1 86 ? 35.084 42.742 4.003 1.00 16.30 164 ARG A C 1
ATOM 581 O O . ARG A 1 86 ? 35.568 41.901 4.811 1.00 14.83 164 ARG A O 1
ATOM 589 N N . PRO A 1 87 ? 33.776 42.988 3.904 1.00 16.02 165 PRO A N 1
ATOM 590 C CA . PRO A 1 87 ? 32.797 42.215 4.679 1.00 13.68 165 PRO A CA 1
ATOM 591 C C . PRO A 1 87 ? 32.717 40.790 4.241 1.00 15.23 165 PRO A C 1
ATOM 592 O O . PRO A 1 87 ? 32.942 40.459 3.039 1.00 14.98 165 PRO A O 1
ATOM 596 N N . ARG A 1 88 ? 32.419 39.913 5.194 1.00 14.34 166 ARG A N 1
ATOM 597 C CA . ARG A 1 88 ? 32.233 38.477 4.872 1.00 16.64 166 ARG A CA 1
ATOM 598 C C . ARG A 1 88 ? 31.174 37.994 5.870 1.00 14.46 166 ARG A C 1
ATOM 599 O O . ARG A 1 88 ? 30.864 38.679 6.882 1.00 13.81 166 ARG A O 1
ATOM 607 N N . SER A 1 89 ? 30.635 36.825 5.651 1.00 16.13 167 SER A N 1
ATOM 608 C CA A SER A 1 89 ? 29.658 36.295 6.632 0.50 15.89 167 SER A CA 1
ATOM 609 C CA B SER A 1 89 ? 29.689 36.281 6.638 0.50 16.06 167 SER A CA 1
ATOM 610 C C . SER A 1 89 ? 29.821 34.787 6.739 1.00 15.50 167 SER A C 1
ATOM 611 O O . SER A 1 89 ? 30.398 34.126 5.841 1.00 17.35 167 SER A O 1
ATOM 616 N N . LEU A 1 90 ? 29.307 34.263 7.844 1.00 14.40 168 LEU A N 1
ATOM 617 C CA . LEU A 1 90 ? 29.238 32.817 7.980 1.00 13.20 168 LEU A CA 1
ATOM 618 C C . LEU A 1 90 ? 27.786 32.578 8.354 1.00 15.01 168 LEU A C 1
ATOM 619 O O . LEU A 1 90 ? 27.295 33.270 9.219 1.00 15.73 168 LEU A O 1
ATOM 624 N N . THR A 1 91 ? 27.090 31.691 7.653 1.00 15.55 169 THR A N 1
ATOM 625 C CA . THR A 1 91 ? 25.644 31.586 7.858 1.00 16.86 169 THR A CA 1
ATOM 626 C C . THR A 1 91 ? 25.302 30.195 8.320 1.00 15.16 169 THR A C 1
ATOM 627 O O . THR A 1 91 ? 25.946 29.189 7.930 1.00 16.39 169 THR A O 1
ATOM 631 N N . LEU A 1 92 ? 24.293 30.138 9.176 1.00 14.42 170 LEU A N 1
ATOM 632 C CA . LEU A 1 92 ? 23.816 28.781 9.644 1.00 14.43 170 LEU A CA 1
ATOM 633 C C . LEU A 1 92 ? 23.097 28.033 8.510 1.00 16.67 170 LEU A C 1
ATOM 634 O O . LEU A 1 92 ? 22.227 28.624 7.821 1.00 16.31 170 LEU A O 1
ATOM 639 N N . LYS A 1 93 ? 23.342 26.727 8.370 1.00 16.69 171 LYS A N 1
ATOM 640 C CA . LYS A 1 93 ? 22.578 25.941 7.368 1.00 18.73 171 LYS A CA 1
ATOM 641 C C . LYS A 1 93 ? 21.103 25.788 7.664 1.00 21.38 171 LYS A C 1
ATOM 642 O O . LYS A 1 93 ? 20.600 25.997 8.779 1.00 21.90 171 LYS A O 1
ATOM 649 N N . ARG B 1 11 ? 32.846 -11.332 20.871 1.00 31.35 89 ARG B N 1
ATOM 650 C CA . ARG B 1 11 ? 32.762 -10.433 22.046 1.00 30.50 89 ARG B CA 1
ATOM 651 C C . ARG B 1 11 ? 31.829 -9.245 21.670 1.00 28.15 89 ARG B C 1
ATOM 652 O O . ARG B 1 11 ? 32.017 -8.698 20.602 1.00 29.56 89 ARG B O 1
ATOM 660 N N . VAL B 1 12 ? 30.932 -8.802 22.557 1.00 27.33 90 VAL B N 1
ATOM 661 C CA . VAL B 1 12 ? 30.070 -7.582 22.275 1.00 26.13 90 VAL B CA 1
ATOM 662 C C . VAL B 1 12 ? 30.946 -6.289 22.478 1.00 23.96 90 VAL B C 1
ATOM 663 O O . VAL B 1 12 ? 31.480 -6.092 23.574 1.00 23.43 90 VAL B O 1
ATOM 667 N N . LYS B 1 13 ? 31.070 -5.461 21.436 1.00 22.17 91 LYS B N 1
ATOM 668 C CA . LYS B 1 13 ? 31.985 -4.319 21.480 1.00 21.52 91 LYS B CA 1
ATOM 669 C C . LYS B 1 13 ? 31.479 -3.209 22.408 1.00 19.36 91 LYS B C 1
ATOM 670 O O . LYS B 1 13 ? 30.240 -3.066 22.684 1.00 18.90 91 LYS B O 1
ATOM 676 N N . GLN B 1 14 ? 32.437 -2.408 22.920 1.00 13.97 92 GLN B N 1
ATOM 677 C CA . GLN B 1 14 ? 32.075 -1.362 23.873 1.00 12.34 92 GLN B CA 1
ATOM 678 C C . GLN B 1 14 ? 32.202 -0.036 23.139 1.00 10.72 92 GLN B C 1
ATOM 679 O O . GLN B 1 14 ? 32.992 0.080 22.209 1.00 11.55 92 GLN B O 1
ATOM 685 N N . PHE B 1 15 ? 31.442 0.948 23.610 1.00 11.39 93 PHE B N 1
ATOM 686 C CA . PHE B 1 15 ? 31.405 2.277 22.937 1.00 11.72 93 PHE B CA 1
ATOM 687 C C . PHE B 1 15 ? 32.831 2.862 22.866 1.00 10.90 93 PHE B C 1
ATOM 688 O O . PHE B 1 15 ? 33.198 3.430 21.837 1.00 11.19 93 PHE B O 1
ATOM 696 N N . LEU B 1 16 ? 33.608 2.754 23.962 1.00 10.82 94 LEU B N 1
ATOM 697 C CA . LEU B 1 16 ? 34.946 3.413 23.942 1.00 10.77 94 LEU B CA 1
ATOM 698 C C . LEU B 1 16 ? 35.966 2.697 23.053 1.00 12.18 94 LEU B C 1
ATOM 699 O O . LEU B 1 16 ? 37.095 3.179 22.948 1.00 11.88 94 LEU B O 1
ATOM 704 N N . GLU B 1 17 ? 35.560 1.633 22.366 1.00 11.30 95 GLU B N 1
ATOM 705 C CA . GLU B 1 17 ? 36.446 1.050 21.325 1.00 12.29 95 GLU B CA 1
ATOM 706 C C . GLU B 1 17 ? 36.352 1.815 19.998 1.00 12.46 95 GLU B C 1
ATOM 707 O O . GLU B 1 17 ? 37.060 1.504 19.022 1.00 14.44 95 GLU B O 1
ATOM 713 N N . GLY B 1 18 ? 35.436 2.813 19.902 1.00 12.76 96 GLY B N 1
ATOM 714 C CA . GLY B 1 18 ? 35.297 3.559 18.637 1.00 13.89 96 GLY B CA 1
ATOM 715 C C . GLY B 1 18 ? 36.121 4.874 18.636 1.00 13.07 96 GLY B C 1
ATOM 716 O O . GLY B 1 18 ? 35.715 5.887 17.982 1.00 14.35 96 GLY B O 1
ATOM 717 N N . PHE B 1 19 ? 37.222 4.873 19.402 1.00 11.70 97 PHE B N 1
ATOM 718 C CA . PHE B 1 19 ? 38.132 6.063 19.510 1.00 12.32 97 PHE B CA 1
ATOM 719 C C . PHE B 1 19 ? 39.538 5.605 19.560 1.00 12.51 97 PHE B C 1
ATOM 720 O O . PHE B 1 19 ? 39.811 4.556 20.095 1.00 14.77 97 PHE B O 1
ATOM 728 N N . ASN B 1 20 ? 40.469 6.427 19.065 1.00 14.32 98 ASN B N 1
ATOM 729 C CA . ASN B 1 20 ? 41.883 6.060 19.228 1.00 14.05 98 ASN B CA 1
ATOM 730 C C . ASN B 1 20 ? 42.230 6.133 20.725 1.00 13.45 98 ASN B C 1
ATOM 731 O O . ASN B 1 20 ? 41.848 7.080 21.428 1.00 14.76 98 ASN B O 1
ATOM 736 N N . ILE B 1 21 ? 42.979 5.166 21.217 1.00 13.68 99 ILE B N 1
ATOM 737 C CA . ILE B 1 21 ? 43.271 5.119 22.658 1.00 14.91 99 ILE B CA 1
ATOM 738 C C . ILE B 1 21 ? 44.082 6.323 23.064 1.00 15.09 99 ILE B C 1
ATOM 739 O O . ILE B 1 21 ? 44.042 6.713 24.256 1.00 13.81 99 ILE B O 1
ATOM 744 N N . GLU B 1 22 ? 44.833 6.887 22.094 1.00 14.77 100 GLU B N 1
ATOM 745 C CA . GLU B 1 22 ? 45.614 8.103 22.406 1.00 15.77 100 GLU B CA 1
ATOM 746 C C . GLU B 1 22 ? 44.797 9.332 22.699 1.00 16.34 100 GLU B C 1
ATOM 747 O O . GLU B 1 22 ? 45.401 10.380 23.053 1.00 18.41 100 GLU B O 1
ATOM 753 N N . THR B 1 23 ? 43.461 9.272 22.528 1.00 14.05 101 THR B N 1
ATOM 754 C CA . THR B 1 23 ? 42.600 10.433 22.788 1.00 13.97 101 THR B CA 1
ATOM 755 C C . THR B 1 23 ? 42.094 10.431 24.216 1.00 12.60 101 THR B C 1
ATOM 756 O O . THR B 1 23 ? 41.375 11.377 24.603 1.00 13.68 101 THR B O 1
ATOM 760 N N . PHE B 1 24 ? 42.514 9.451 25.002 1.00 10.40 102 PHE B N 1
ATOM 761 C CA . PHE B 1 24 ? 42.026 9.281 26.392 1.00 10.30 102 PHE B CA 1
ATOM 762 C C . PHE B 1 24 ? 43.052 9.698 27.409 1.00 10.41 102 PHE B C 1
ATOM 763 O O . PHE B 1 24 ? 44.223 9.352 27.239 1.00 11.71 102 PHE B O 1
ATOM 771 N N . GLU B 1 25 ? 42.608 10.390 28.455 1.00 10.39 103 GLU B N 1
ATOM 772 C CA . GLU B 1 25 ? 43.453 10.679 29.603 1.00 11.90 103 GLU B CA 1
ATOM 773 C C . GLU B 1 25 ? 42.871 10.006 30.872 1.00 11.06 103 GLU B C 1
ATOM 774 O O . GLU B 1 25 ? 41.663 10.080 31.127 1.00 9.95 103 GLU B O 1
ATOM 780 N N . MET B 1 26 ? 43.720 9.349 31.672 1.00 10.76 104 MET B N 1
ATOM 781 C CA A MET B 1 26 ? 43.286 8.898 32.997 0.50 11.25 104 MET B CA 1
ATOM 782 C CA B MET B 1 26 ? 43.329 8.886 33.008 0.50 11.46 104 MET B CA 1
ATOM 783 C C . MET B 1 26 ? 43.288 10.099 33.933 1.00 12.21 104 MET B C 1
ATOM 784 O O . MET B 1 26 ? 44.332 10.734 34.180 1.00 12.22 104 MET B O 1
ATOM 793 N N . VAL B 1 27 ? 42.115 10.421 34.473 1.00 10.14 105 VAL B N 1
ATOM 794 C CA . VAL B 1 27 ? 41.998 11.604 35.337 1.00 11.08 105 VAL B CA 1
ATOM 795 C C . VAL B 1 27 ? 41.650 11.266 36.784 1.00 11.46 105 VAL B C 1
ATOM 796 O O . VAL B 1 27 ? 41.503 12.185 37.597 1.00 11.27 105 VAL B O 1
ATOM 800 N N . GLY B 1 28 ? 41.466 9.952 37.096 1.00 12.38 106 GLY B N 1
ATOM 801 C CA . GLY B 1 28 ? 41.325 9.603 38.521 1.00 11.40 106 GLY B CA 1
ATOM 802 C C . GLY B 1 28 ? 40.629 8.270 38.685 1.00 10.42 106 GLY B C 1
ATOM 803 O O . GLY B 1 28 ? 40.516 7.522 37.702 1.00 11.19 106 GLY B O 1
ATOM 804 N N . THR B 1 29 ? 40.172 8.004 39.895 1.00 10.17 107 THR B N 1
ATOM 805 C CA . THR B 1 29 ? 39.577 6.692 40.233 1.00 12.56 107 THR B CA 1
ATOM 806 C C . THR B 1 29 ? 38.407 6.964 41.108 1.00 11.74 107 THR B C 1
ATOM 807 O O . THR B 1 29 ? 38.438 7.877 41.928 1.00 14.95 107 THR B O 1
ATOM 811 N N . LEU B 1 30 ? 37.357 6.179 40.925 1.00 11.54 108 LEU B N 1
ATOM 812 C CA . LEU B 1 30 ? 36.208 6.293 41.782 1.00 11.38 108 LEU B CA 1
ATOM 813 C C . LEU B 1 30 ? 35.914 4.864 42.319 1.00 11.60 108 LEU B C 1
ATOM 814 O O . LEU B 1 30 ? 35.817 3.881 41.549 1.00 13.56 108 LEU B O 1
ATOM 819 N N . SER B 1 31 ? 35.750 4.762 43.623 1.00 12.60 109 SER B N 1
ATOM 820 C CA . SER B 1 31 ? 35.433 3.473 44.226 1.00 13.95 109 SER B CA 1
ATOM 821 C C . SER B 1 31 ? 34.136 3.661 44.949 1.00 13.22 109 SER B C 1
ATOM 822 O O . SER B 1 31 ? 34.042 4.517 45.794 1.00 13.32 109 SER B O 1
ATOM 825 N N . ASN B 1 32 ? 33.159 2.796 44.710 1.00 11.35 110 ASN B N 1
ATOM 826 C CA . ASN B 1 32 ? 31.873 3.005 45.421 1.00 12.70 110 ASN B CA 1
ATOM 827 C C . ASN B 1 32 ? 31.196 1.631 45.559 1.00 12.40 110 ASN B C 1
ATOM 828 O O . ASN B 1 32 ? 31.881 0.563 45.409 1.00 12.47 110 ASN B O 1
ATOM 833 N N . ALA B 1 33 ? 29.900 1.618 45.890 1.00 14.81 111 ALA B N 1
ATOM 834 C CA . ALA B 1 33 ? 29.280 0.280 46.075 1.00 15.85 111 ALA B CA 1
ATOM 835 C C . ALA B 1 33 ? 29.220 -0.584 44.844 1.00 15.96 111 ALA B C 1
ATOM 836 O O . ALA B 1 33 ? 29.073 -1.850 44.965 1.00 17.10 111 ALA B O 1
ATOM 838 N N . GLN B 1 34 ? 29.377 0.023 43.654 1.00 13.92 112 GLN B N 1
ATOM 839 C CA . GLN B 1 34 ? 29.377 -0.728 42.419 1.00 14.44 112 GLN B CA 1
ATOM 840 C C . GLN B 1 34 ? 30.771 -1.248 41.988 1.00 15.90 112 GLN B C 1
ATOM 841 O O . GLN B 1 34 ? 30.838 -2.098 41.105 1.00 19.19 112 GLN B O 1
ATOM 847 N N . GLY B 1 35 ? 31.816 -0.743 42.630 1.00 14.38 113 GLY B N 1
ATOM 848 C CA . GLY B 1 35 ? 33.139 -1.267 42.341 1.00 14.97 113 GLY B CA 1
ATOM 849 C C . GLY B 1 35 ? 34.104 -0.126 42.270 1.00 15.41 113 GLY B C 1
ATOM 850 O O . GLY B 1 35 ? 33.918 0.974 42.729 1.00 14.25 113 GLY B O 1
ATOM 851 N N . THR B 1 36 ? 35.206 -0.355 41.623 1.00 15.59 114 THR B N 1
ATOM 852 C CA . THR B 1 36 ? 36.356 0.568 41.402 1.00 15.09 114 THR B CA 1
ATOM 853 C C . THR B 1 36 ? 36.383 0.923 39.923 1.00 14.04 114 THR B C 1
ATOM 854 O O . THR B 1 36 ? 36.383 0.043 39.062 1.00 13.36 114 THR B O 1
ATOM 858 N N . PHE B 1 37 ? 36.333 2.161 39.519 1.00 12.02 115 PHE B N 1
ATOM 859 C CA . PHE B 1 37 ? 36.288 2.554 38.142 1.00 10.67 115 PHE B CA 1
ATOM 860 C C . PHE B 1 37 ? 37.430 3.523 37.912 1.00 11.05 115 PHE B C 1
ATOM 861 O O . PHE B 1 37 ? 37.678 4.397 38.775 1.00 14.02 115 PHE B O 1
ATOM 869 N N . ALA B 1 38 ? 38.028 3.484 36.713 1.00 11.41 116 ALA B N 1
ATOM 870 C CA . ALA B 1 38 ? 38.976 4.562 36.362 1.00 9.12 116 ALA B CA 1
ATOM 871 C C . ALA B 1 38 ? 38.146 5.619 35.713 1.00 11.36 116 ALA B C 1
ATOM 872 O O . ALA B 1 38 ? 37.220 5.286 35.001 1.00 13.43 116 ALA B O 1
ATOM 874 N N . LEU B 1 39 ? 38.529 6.893 35.872 1.00 12.18 117 LEU B N 1
ATOM 875 C CA . LEU B 1 39 ? 37.829 7.984 35.220 1.00 11.12 117 LEU B CA 1
ATOM 876 C C . LEU B 1 39 ? 38.658 8.331 33.973 1.00 12.23 117 LEU B C 1
ATOM 877 O O . LEU B 1 39 ? 39.869 8.672 34.086 1.00 12.29 117 LEU B O 1
ATOM 882 N N . VAL B 1 40 ? 38.068 8.124 32.821 1.00 11.40 118 VAL B N 1
ATOM 883 C CA . VAL B 1 40 ? 38.791 8.360 31.535 1.00 12.05 118 VAL B CA 1
ATOM 884 C C . VAL B 1 40 ? 38.141 9.523 30.809 1.00 12.93 118 VAL B C 1
ATOM 885 O O . VAL B 1 40 ? 36.952 9.471 30.466 1.00 12.94 118 VAL B O 1
ATOM 889 N N . LYS B 1 41 ? 38.958 10.534 30.535 1.00 12.16 119 LYS B N 1
ATOM 890 C CA . LYS B 1 41 ? 38.496 11.739 29.924 1.00 12.28 119 LYS B CA 1
ATOM 891 C C . LYS B 1 41 ? 38.728 11.601 28.406 1.00 13.17 119 LYS B C 1
ATOM 892 O O . LYS B 1 41 ? 39.861 11.437 27.959 1.00 12.17 119 LYS B O 1
ATOM 898 N N . GLY B 1 42 ? 37.647 11.704 27.636 1.00 13.65 120 GLY B N 1
ATOM 899 C CA . GLY B 1 42 ? 37.629 11.418 26.190 1.00 16.08 120 GLY B CA 1
ATOM 900 C C . GLY B 1 42 ? 36.182 11.074 25.721 1.00 17.99 120 GLY B C 1
ATOM 901 O O . GLY B 1 42 ? 35.198 10.998 26.527 1.00 18.69 120 GLY B O 1
ATOM 902 N N . ALA B 1 43 ? 36.010 10.921 24.426 1.00 20.00 121 ALA B N 1
ATOM 903 C CA . ALA B 1 43 ? 34.699 10.559 23.858 1.00 23.03 121 ALA B CA 1
ATOM 904 C C . ALA B 1 43 ? 33.625 11.483 24.398 1.00 24.29 121 ALA B C 1
ATOM 905 O O . ALA B 1 43 ? 32.595 11.022 24.983 1.00 23.32 121 ALA B O 1
ATOM 907 N N . GLY B 1 44 ? 33.910 12.806 24.359 1.00 24.77 122 GLY B N 1
ATOM 908 C CA . GLY B 1 44 ? 32.920 13.788 24.794 1.00 24.76 122 GLY B CA 1
ATOM 909 C C . GLY B 1 44 ? 32.660 14.062 26.259 1.00 25.68 122 GLY B C 1
ATOM 910 O O . GLY B 1 44 ? 31.782 14.893 26.592 1.00 27.85 122 GLY B O 1
ATOM 911 N N . GLY B 1 45 ? 33.385 13.408 27.180 1.00 22.68 123 GLY B N 1
ATOM 912 C CA . GLY B 1 45 ? 33.184 13.728 28.589 1.00 21.29 123 GLY B CA 1
ATOM 913 C C . GLY B 1 45 ? 34.096 12.901 29.449 1.00 18.72 123 GLY B C 1
ATOM 914 O O . GLY B 1 45 ? 35.253 12.722 29.068 1.00 20.14 123 GLY B O 1
ATOM 915 N N . VAL B 1 46 ? 33.651 12.503 30.625 1.00 17.14 124 VAL B N 1
ATOM 916 C CA . VAL B 1 46 ? 34.495 11.660 31.492 1.00 15.41 124 VAL B CA 1
ATOM 917 C C . VAL B 1 46 ? 33.691 10.415 31.742 1.00 16.80 124 VAL B C 1
ATOM 918 O O . VAL B 1 46 ? 32.485 10.490 32.168 1.00 18.06 124 VAL B O 1
ATOM 922 N N . HIS B 1 47 ? 34.298 9.265 31.445 1.00 13.44 125 HIS B N 1
ATOM 923 C CA . HIS B 1 47 ? 33.525 7.983 31.602 1.00 15.25 125 HIS B CA 1
ATOM 924 C C . HIS B 1 47 ? 34.183 7.111 32.613 1.00 16.13 125 HIS B C 1
ATOM 925 O O . HIS B 1 47 ? 35.363 7.286 32.891 1.00 17.12 125 HIS B O 1
ATOM 932 N N . ARG B 1 48 ? 33.420 6.168 33.184 1.00 14.84 126 ARG B N 1
ATOM 933 C CA . ARG B 1 48 ? 33.836 5.322 34.296 1.00 12.97 126 ARG B CA 1
ATOM 934 C C . ARG B 1 48 ? 34.098 3.919 33.727 1.00 13.98 126 ARG B C 1
ATOM 935 O O . ARG B 1 48 ? 33.157 3.330 33.181 1.00 15.50 126 ARG B O 1
ATOM 943 N N . VAL B 1 49 ? 35.331 3.400 33.819 1.00 12.06 127 VAL B N 1
ATOM 944 C CA . VAL B 1 49 ? 35.725 2.153 33.153 1.00 11.54 127 VAL B CA 1
ATOM 945 C C . VAL B 1 49 ? 36.206 1.176 34.220 1.00 11.71 127 VAL B C 1
ATOM 946 O O . VAL B 1 49 ? 36.904 1.556 35.158 1.00 13.39 127 VAL B O 1
ATOM 950 N N . ARG B 1 50 ? 35.806 -0.106 34.092 1.00 11.36 128 ARG B N 1
ATOM 951 C CA . ARG B 1 50 ? 36.126 -1.133 35.143 1.00 11.06 128 ARG B CA 1
ATOM 952 C C . ARG B 1 50 ? 37.234 -2.036 34.578 1.00 11.01 128 ARG B C 1
ATOM 953 O O . ARG B 1 50 ? 37.429 -2.110 33.350 1.00 11.41 128 ARG B O 1
ATOM 961 N N . VAL B 1 51 ? 37.871 -2.822 35.447 1.00 11.91 129 VAL B N 1
ATOM 962 C CA . VAL B 1 51 ? 38.706 -3.954 34.929 1.00 13.23 129 VAL B CA 1
ATOM 963 C C . VAL B 1 51 ? 37.797 -4.872 34.110 1.00 14.12 129 VAL B C 1
ATOM 964 O O . VAL B 1 51 ? 36.663 -5.211 34.523 1.00 13.91 129 VAL B O 1
ATOM 968 N N . GLY B 1 52 ? 38.288 -5.188 32.915 1.00 12.98 130 GLY B N 1
ATOM 969 C CA . GLY B 1 52 ? 37.581 -6.054 31.967 1.00 13.41 130 GLY B CA 1
ATOM 970 C C . GLY B 1 52 ? 36.780 -5.272 30.934 1.00 14.11 130 GLY B C 1
ATOM 971 O O . GLY B 1 52 ? 36.275 -5.864 29.987 1.00 13.67 130 GLY B O 1
ATOM 972 N N . ASP B 1 53 ? 36.696 -3.932 31.076 1.00 12.40 131 ASP B N 1
ATOM 973 C CA . ASP B 1 53 ? 36.153 -3.125 29.992 1.00 12.01 131 ASP B CA 1
ATOM 974 C C . ASP B 1 53 ? 37.231 -2.805 28.933 1.00 13.27 131 ASP B C 1
ATOM 975 O O . ASP B 1 53 ? 38.449 -3.085 29.130 1.00 13.96 131 ASP B O 1
ATOM 980 N N . TYR B 1 54 ? 36.858 -2.142 27.836 1.00 12.04 132 TYR B N 1
ATOM 981 C CA . TYR B 1 54 ? 37.880 -1.965 26.765 1.00 12.59 132 TYR B CA 1
ATOM 982 C C . TYR B 1 54 ? 37.985 -0.507 26.350 1.00 12.20 132 TYR B C 1
ATOM 983 O O . TYR B 1 54 ? 37.004 0.275 26.420 1.00 14.09 132 TYR B O 1
ATOM 992 N N . LEU B 1 55 ? 39.173 -0.155 25.818 1.00 13.12 133 LEU B N 1
ATOM 993 C CA . LEU B 1 55 ? 39.487 1.224 25.403 1.00 12.48 133 LEU B CA 1
ATOM 994 C C . LEU B 1 55 ? 40.246 1.145 24.070 1.00 13.36 133 LEU B C 1
ATOM 995 O O . LEU B 1 55 ? 41.182 0.338 23.958 1.00 13.92 133 LEU B O 1
ATOM 1000 N N . GLY B 1 56 ? 39.886 1.935 23.066 1.00 12.58 134 GLY B N 1
ATOM 1001 C CA . GLY B 1 56 ? 40.725 2.020 21.875 1.00 13.37 134 GLY B CA 1
ATOM 1002 C C . GLY B 1 56 ? 40.365 0.996 20.821 1.00 12.23 134 GLY B C 1
ATOM 1003 O O . GLY B 1 56 ? 39.429 0.163 20.997 1.00 12.57 134 GLY B O 1
ATOM 1004 N N . ARG B 1 57 ? 41.055 1.094 19.707 1.00 12.85 135 ARG B N 1
ATOM 1005 C CA . ARG B 1 57 ? 40.671 0.333 18.544 1.00 14.31 135 ARG B CA 1
ATOM 1006 C C . ARG B 1 57 ? 41.401 -1.005 18.344 1.00 15.14 135 ARG B C 1
ATOM 1007 O O . ARG B 1 57 ? 41.110 -1.747 17.418 1.00 16.73 135 ARG B O 1
ATOM 1015 N N . ASN B 1 58 ? 42.257 -1.339 19.265 1.00 15.63 136 ASN B N 1
ATOM 1016 C CA . ASN B 1 58 ? 43.017 -2.601 19.206 1.00 15.89 136 ASN B CA 1
ATOM 1017 C C . ASN B 1 58 ? 42.712 -3.527 20.383 1.00 16.63 136 ASN B C 1
ATOM 1018 O O . ASN B 1 58 ? 43.614 -4.157 20.950 1.00 16.47 136 ASN B O 1
ATOM 1023 N N . ASP B 1 59 ? 41.409 -3.681 20.691 1.00 15.05 137 ASP B N 1
ATOM 1024 C CA . ASP B 1 59 ? 40.961 -4.609 21.711 1.00 16.23 137 ASP B CA 1
ATOM 1025 C C . ASP B 1 59 ? 41.664 -4.392 23.061 1.00 15.91 137 ASP B C 1
ATOM 1026 O O . ASP B 1 59 ? 41.936 -5.362 23.787 1.00 16.98 137 ASP B O 1
ATOM 1031 N N . GLY B 1 60 ? 41.916 -3.129 23.416 1.00 14.41 138 GLY B N 1
ATOM 1032 C CA . GLY B 1 60 ? 42.637 -2.753 24.643 1.00 13.85 138 GLY B CA 1
ATOM 1033 C C . GLY B 1 60 ? 41.787 -3.117 25.862 1.00 14.89 138 GLY B C 1
ATOM 1034 O O . GLY B 1 60 ? 40.909 -2.378 26.261 1.00 14.04 138 GLY B O 1
ATOM 1035 N N . LYS B 1 61 ? 42.060 -4.272 26.496 1.00 13.54 139 LYS B N 1
ATOM 1036 C CA . LYS B 1 61 ? 41.325 -4.681 27.661 1.00 13.90 139 LYS B CA 1
ATOM 1037 C C . LYS B 1 61 ? 41.930 -4.033 28.935 1.00 14.53 139 LYS B C 1
ATOM 1038 O O . LYS B 1 61 ? 43.161 -4.092 29.153 1.00 13.09 139 LYS B O 1
ATOM 1044 N N . VAL B 1 62 ? 41.086 -3.453 29.802 1.00 11.97 140 VAL B N 1
ATOM 1045 C CA . VAL B 1 62 ? 41.614 -2.882 31.069 1.00 10.55 140 VAL B CA 1
ATOM 1046 C C . VAL B 1 62 ? 41.859 -4.058 32.041 1.00 12.05 140 VAL B C 1
ATOM 1047 O O . VAL B 1 62 ? 40.968 -4.848 32.314 1.00 14.45 140 VAL B O 1
ATOM 1051 N N . VAL B 1 63 ? 43.128 -4.235 32.468 1.00 14.22 141 VAL B N 1
ATOM 1052 C CA . VAL B 1 63 ? 43.464 -5.318 33.388 1.00 14.40 141 VAL B CA 1
ATOM 1053 C C . VAL B 1 63 ? 43.819 -4.894 34.772 1.00 15.41 141 VAL B C 1
ATOM 1054 O O . VAL B 1 63 ? 43.937 -5.698 35.681 1.00 16.28 141 VAL B O 1
ATOM 1058 N N . GLY B 1 64 ? 44.021 -3.608 34.978 1.00 15.04 142 GLY B N 1
ATOM 1059 C CA . GLY B 1 64 ? 44.326 -3.149 36.326 1.00 15.73 142 GLY B CA 1
ATOM 1060 C C . GLY B 1 64 ? 44.063 -1.675 36.472 1.00 15.26 142 GLY B C 1
ATOM 1061 O O . GLY B 1 64 ? 44.236 -0.873 35.545 1.00 14.63 142 GLY B O 1
ATOM 1062 N N . ILE B 1 65 ? 43.584 -1.320 37.653 1.00 14.68 143 ILE B N 1
ATOM 1063 C CA . ILE B 1 65 ? 43.403 0.100 38.006 1.00 13.75 143 ILE B CA 1
ATOM 1064 C C . ILE B 1 65 ? 43.990 0.315 39.363 1.00 16.22 143 ILE B C 1
ATOM 1065 O O . ILE B 1 65 ? 43.509 -0.254 40.335 1.00 17.70 143 ILE B O 1
ATOM 1070 N N . SER B 1 66 ? 45.065 1.032 39.467 1.00 22.03 144 SER B N 1
ATOM 1071 C CA . SER B 1 66 ? 45.814 1.062 40.770 1.00 25.61 144 SER B CA 1
ATOM 1072 C C . SER B 1 66 ? 46.874 2.104 40.727 1.00 24.32 144 SER B C 1
ATOM 1073 O O . SER B 1 66 ? 47.487 2.307 39.714 1.00 23.85 144 SER B O 1
ATOM 1076 N N . GLU B 1 67 ? 47.050 2.780 41.881 1.00 27.49 145 GLU B N 1
ATOM 1077 C CA . GLU B 1 67 ? 48.037 3.902 42.016 1.00 28.76 145 GLU B CA 1
ATOM 1078 C C . GLU B 1 67 ? 47.934 4.976 40.896 1.00 28.89 145 GLU B C 1
ATOM 1079 O O . GLU B 1 67 ? 48.953 5.436 40.356 1.00 31.63 145 GLU B O 1
ATOM 1085 N N . GLY B 1 68 ? 46.731 5.381 40.533 1.00 25.92 146 GLY B N 1
ATOM 1086 C CA . GLY B 1 68 ? 46.558 6.390 39.510 1.00 26.35 146 GLY B CA 1
ATOM 1087 C C . GLY B 1 68 ? 46.954 5.952 38.077 1.00 24.40 146 GLY B C 1
ATOM 1088 O O . GLY B 1 68 ? 47.132 6.809 37.196 1.00 29.71 146 GLY B O 1
ATOM 1089 N N . LYS B 1 69 ? 47.113 4.630 37.863 1.00 19.53 147 LYS B N 1
ATOM 1090 C CA . LYS B 1 69 ? 47.463 4.103 36.548 1.00 16.32 147 LYS B CA 1
ATOM 1091 C C . LYS B 1 69 ? 46.408 3.093 36.077 1.00 15.09 147 LYS B C 1
ATOM 1092 O O . LYS B 1 69 ? 45.928 2.281 36.857 1.00 18.82 147 LYS B O 1
ATOM 1098 N N . ILE B 1 70 ? 46.073 3.138 34.788 1.00 13.11 148 ILE B N 1
ATOM 1099 C CA . ILE B 1 70 ? 45.191 2.111 34.146 1.00 12.02 148 ILE B CA 1
ATOM 1100 C C . ILE B 1 70 ? 46.117 1.258 33.276 1.00 14.25 148 ILE B C 1
ATOM 1101 O O . ILE B 1 70 ? 46.685 1.740 32.291 1.00 17.33 148 ILE B O 1
ATOM 1106 N N . ASP B 1 71 ? 46.177 -0.027 33.565 1.00 11.94 149 ASP B N 1
ATOM 1107 C CA . ASP B 1 71 ? 46.951 -0.935 32.680 1.00 13.57 149 ASP B CA 1
ATOM 1108 C C . ASP B 1 71 ? 46.006 -1.564 31.674 1.00 13.08 149 ASP B C 1
ATOM 1109 O O . ASP B 1 71 ? 44.927 -2.088 32.075 1.00 12.93 149 ASP B O 1
ATOM 1114 N N . VAL B 1 72 ? 46.409 -1.564 30.417 1.00 10.57 150 VAL 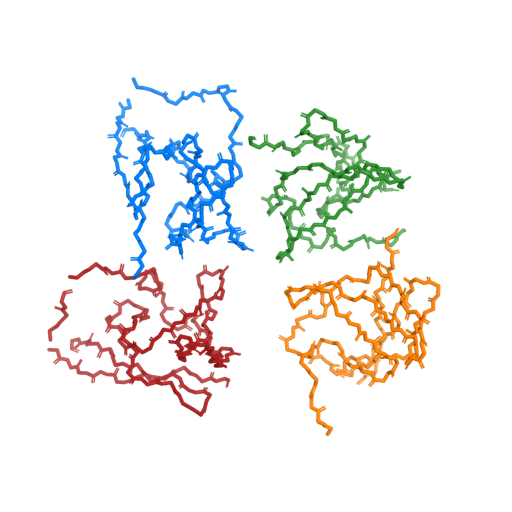B N 1
ATOM 1115 C CA . VAL B 1 72 ? 45.601 -2.055 29.303 1.00 12.02 150 VAL B CA 1
ATOM 1116 C C . VAL B 1 72 ? 46.447 -3.048 28.515 1.00 12.23 150 VAL B C 1
ATOM 1117 O O . VAL B 1 72 ? 47.627 -2.787 28.340 1.00 16.25 150 VAL B O 1
ATOM 1121 N N . ILE B 1 73 ? 45.843 -4.134 28.007 1.00 12.12 151 ILE B N 1
ATOM 1122 C CA . ILE B 1 73 ? 46.575 -5.014 27.096 1.00 14.44 151 ILE B CA 1
ATOM 1123 C C . ILE B 1 73 ? 45.835 -5.061 25.778 1.00 14.57 151 ILE B C 1
ATOM 1124 O O . ILE B 1 73 ? 44.660 -5.495 25.728 1.00 15.03 151 ILE B O 1
ATOM 1129 N N . GLU B 1 74 ? 46.494 -4.571 24.750 1.00 15.45 152 GLU B N 1
ATOM 1130 C CA . GLU B 1 74 ? 45.983 -4.631 23.393 1.00 15.67 152 GLU B CA 1
ATOM 1131 C C . GLU B 1 74 ? 46.435 -5.868 22.697 1.00 17.57 152 GLU B C 1
ATOM 1132 O O . GLU B 1 74 ? 47.339 -6.502 23.174 1.00 16.60 152 GLU B O 1
ATOM 1138 N N . ILE B 1 75 ? 45.743 -6.228 21.617 1.00 20.38 153 ILE B N 1
ATOM 1139 C CA . ILE B 1 75 ? 46.148 -7.370 20.754 1.00 22.07 153 ILE B CA 1
ATOM 1140 C C . ILE B 1 75 ? 46.328 -6.855 19.339 1.00 23.36 153 ILE B C 1
ATOM 1141 O O . ILE B 1 75 ? 45.399 -6.268 18.782 1.00 23.12 153 ILE B O 1
ATOM 1146 N N . VAL B 1 76 ? 47.512 -7.026 18.755 1.00 22.41 154 VAL B N 1
ATOM 1147 C CA . VAL B 1 76 ? 47.799 -6.478 17.382 1.00 23.40 154 VAL B CA 1
ATOM 1148 C C . VAL B 1 76 ? 48.696 -7.404 16.599 1.00 24.98 154 VAL B C 1
ATOM 1149 O O . VAL B 1 76 ? 48.982 -8.520 17.083 1.00 24.60 154 VAL B O 1
ATOM 1153 N N . LEU B 1 84 ? 50.002 -10.474 18.719 1.00 23.02 162 LEU B N 1
ATOM 1154 C CA . LEU B 1 84 ? 50.904 -10.059 19.802 1.00 22.86 162 LEU B CA 1
ATOM 1155 C C . LEU B 1 84 ? 50.141 -9.280 20.871 1.00 22.16 162 LEU B C 1
ATOM 1156 O O . LEU B 1 84 ? 49.478 -8.287 20.507 1.00 21.98 162 LEU B O 1
ATOM 1161 N N . GLU B 1 85 ? 50.294 -9.666 22.145 1.00 18.81 163 GLU B N 1
ATOM 1162 C CA . GLU B 1 85 ? 49.758 -8.814 23.216 1.00 18.53 163 GLU B CA 1
ATOM 1163 C C . GLU B 1 85 ? 50.692 -7.616 23.443 1.00 18.95 163 GLU B C 1
ATOM 1164 O O . GLU B 1 85 ? 51.919 -7.776 23.451 1.00 20.51 163 GLU B O 1
ATOM 1170 N N . ARG B 1 86 ? 50.126 -6.423 23.667 1.00 16.08 164 ARG B N 1
ATOM 1171 C CA . ARG B 1 86 ? 50.925 -5.198 23.795 1.00 16.91 164 ARG B CA 1
ATOM 1172 C C . ARG B 1 86 ? 50.384 -4.437 24.985 1.00 17.66 164 ARG B C 1
ATOM 1173 O O . ARG B 1 86 ? 49.254 -3.854 24.910 1.00 19.13 164 ARG B O 1
ATOM 1181 N N . PRO B 1 87 ? 51.170 -4.325 26.062 1.00 17.59 165 PRO B N 1
ATOM 1182 C CA . PRO B 1 87 ? 50.710 -3.535 27.230 1.00 16.27 165 PRO B CA 1
ATOM 1183 C C . PRO B 1 87 ? 50.821 -2.034 26.929 1.00 18.12 165 PRO B C 1
ATOM 1184 O O . PRO B 1 87 ? 51.776 -1.588 26.260 1.00 17.91 165 PRO B O 1
ATOM 1188 N N . ARG B 1 88 ? 49.826 -1.295 27.422 1.00 16.99 166 ARG B N 1
ATOM 1189 C CA . ARG B 1 88 ? 49.714 0.165 27.332 1.00 19.42 166 ARG B CA 1
ATOM 1190 C C . ARG B 1 88 ? 49.277 0.632 28.732 1.00 17.86 166 ARG B C 1
ATOM 1191 O O . ARG B 1 88 ? 48.726 -0.111 29.535 1.00 17.12 166 ARG B O 1
ATOM 1199 N N . SER B 1 89 ? 49.569 1.886 29.028 1.00 18.39 167 SER B N 1
ATOM 1200 C CA . SER B 1 89 ? 49.004 2.389 30.255 1.00 17.09 167 SER B CA 1
ATOM 1201 C C . SER B 1 89 ? 48.545 3.823 30.051 1.00 17.26 167 SER B C 1
ATOM 1202 O O . SER B 1 89 ? 49.018 4.534 29.143 1.00 18.13 167 SER B O 1
ATOM 1205 N N . LEU B 1 90 ? 47.674 4.245 30.961 1.00 14.69 168 LEU B N 1
ATOM 1206 C CA . LEU B 1 90 ? 47.237 5.619 30.989 1.00 14.49 168 LEU B CA 1
ATOM 1207 C C . LEU B 1 90 ? 47.486 6.012 32.458 1.00 13.21 168 LEU B C 1
ATOM 1208 O O . LEU B 1 90 ? 46.896 5.411 33.333 1.00 15.38 168 LEU B O 1
ATOM 1213 N N . THR B 1 91 ? 48.352 7.021 32.696 1.00 14.70 169 THR B N 1
ATOM 1214 C CA . THR B 1 91 ? 48.833 7.358 34.000 1.00 14.46 169 THR B CA 1
ATOM 1215 C C . THR B 1 91 ? 48.264 8.706 34.407 1.00 13.98 169 THR B C 1
ATOM 1216 O O . THR B 1 91 ? 48.207 9.613 33.578 1.00 14.63 169 THR B O 1
ATOM 1220 N N . LEU B 1 92 ? 47.808 8.804 35.680 1.00 14.21 170 LEU B N 1
ATOM 1221 C CA . LEU B 1 92 ? 47.321 10.111 36.218 1.00 12.93 170 LEU B CA 1
ATOM 1222 C C . LEU B 1 92 ? 48.465 11.110 36.315 1.00 16.78 170 LEU B C 1
ATOM 1223 O O . LEU B 1 92 ? 49.560 10.761 36.847 1.00 17.18 170 LEU B O 1
ATOM 1228 N N . LYS B 1 93 ? 48.269 12.311 35.795 1.00 15.38 171 LYS B N 1
ATOM 1229 C CA . LYS B 1 93 ? 49.349 13.312 35.877 1.00 18.35 171 LYS B CA 1
ATOM 1230 C C . LYS B 1 93 ? 49.611 13.654 37.362 1.00 20.62 171 LYS B C 1
ATOM 1231 O O . LYS B 1 93 ? 50.693 14.183 37.635 1.00 22.99 171 LYS B O 1
ATOM 1238 N N . HIS C 1 3 ? 64.641 20.120 34.221 1.00 29.47 81 HIS C N 1
ATOM 1239 C CA . HIS C 1 3 ? 63.773 20.332 32.944 1.00 28.73 81 HIS C CA 1
ATOM 1240 C C . HIS C 1 3 ? 64.507 19.743 31.684 1.00 30.71 81 HIS C C 1
ATOM 1241 O O . HIS C 1 3 ? 65.775 19.912 31.455 1.00 31.32 81 HIS C O 1
ATOM 1248 N N . MET C 1 4 ? 63.816 18.902 30.917 1.00 32.43 82 MET C N 1
ATOM 1249 C CA . MET C 1 4 ? 64.483 17.749 30.174 1.00 29.51 82 MET C CA 1
ATOM 1250 C C . MET C 1 4 ? 65.734 17.165 30.806 1.00 31.79 82 MET C C 1
ATOM 1251 O O . MET C 1 4 ? 65.615 16.685 31.966 1.00 34.03 82 MET C O 1
ATOM 1256 N N . ARG C 1 11 ? 60.526 10.888 32.895 1.00 30.06 89 ARG C N 1
ATOM 1257 C CA . ARG C 1 11 ? 59.272 11.370 33.490 1.00 27.07 89 ARG C CA 1
ATOM 1258 C C . ARG C 1 11 ? 58.249 10.909 32.463 1.00 26.36 89 ARG C C 1
ATOM 1259 O O . ARG C 1 11 ? 58.531 10.794 31.261 1.00 27.62 89 ARG C O 1
ATOM 1267 N N . VAL C 1 12 ? 57.035 10.694 32.928 1.00 26.54 90 VAL C N 1
ATOM 1268 C CA . VAL C 1 12 ? 56.005 10.220 32.077 1.00 24.20 90 VAL C CA 1
ATOM 1269 C C . VAL C 1 12 ? 55.264 11.430 31.488 1.00 21.03 90 VAL C C 1
ATOM 1270 O O . VAL C 1 12 ? 54.672 12.196 32.232 1.00 22.41 90 VAL C O 1
ATOM 1274 N N . LYS C 1 13 ? 55.317 11.576 30.191 1.00 18.82 91 LYS C N 1
ATOM 1275 C CA . LYS C 1 13 ? 54.735 12.772 29.529 1.00 17.16 91 LYS C CA 1
ATOM 1276 C C . LYS C 1 13 ? 53.224 12.784 29.796 1.00 17.65 91 LYS C C 1
ATOM 1277 O O . LYS C 1 13 ? 52.584 11.721 29.926 1.00 19.56 91 LYS C O 1
ATOM 1283 N N . GLN C 1 14 ? 52.708 13.990 29.957 1.00 15.49 92 GLN C N 1
ATOM 1284 C CA . GLN C 1 14 ? 51.290 14.169 30.266 1.00 14.13 92 GLN C CA 1
ATOM 1285 C C . GLN C 1 14 ? 50.470 14.160 28.981 1.00 13.55 92 GLN C C 1
ATOM 1286 O O . GLN C 1 14 ? 50.982 14.275 27.865 1.00 13.26 92 GLN C O 1
ATOM 1292 N N . PHE C 1 15 ? 49.148 14.011 29.151 1.00 12.69 93 PHE C N 1
ATOM 1293 C CA . PHE C 1 15 ? 48.246 13.895 28.029 1.00 11.81 93 PHE C CA 1
ATOM 1294 C C . PHE C 1 15 ? 48.372 15.037 26.986 1.00 11.33 93 PHE C C 1
ATOM 1295 O O . PHE C 1 15 ? 48.445 14.771 25.794 1.00 12.06 93 PHE C O 1
ATOM 1303 N N . LEU C 1 16 ? 48.384 16.322 27.440 1.00 12.09 94 LEU C N 1
ATOM 1304 C CA . LEU C 1 16 ? 48.404 17.446 26.505 1.00 12.84 94 LEU C CA 1
ATOM 1305 C C . LEU C 1 16 ? 49.781 17.634 25.857 1.00 12.28 94 LEU C C 1
ATOM 1306 O O . LEU C 1 16 ? 49.911 18.517 24.973 1.00 14.01 94 LEU C O 1
ATOM 1311 N N . GLU C 1 17 ? 50.743 16.765 26.214 1.00 12.74 95 GLU C N 1
ATOM 1312 C CA . GLU C 1 17 ? 52.008 16.717 25.431 1.00 13.27 95 GLU C CA 1
ATOM 1313 C C . GLU C 1 17 ? 51.922 15.950 24.126 1.00 14.80 95 GLU C C 1
ATOM 1314 O O . GLU C 1 17 ? 52.861 15.978 23.307 1.00 17.00 95 GLU C O 1
ATOM 1320 N N . GLY C 1 18 ? 50.761 15.337 23.851 1.00 14.97 96 GLY C N 1
ATOM 1321 C CA . GLY C 1 18 ? 50.627 14.574 22.614 1.00 14.46 96 GLY C CA 1
ATOM 1322 C C . GLY C 1 18 ? 49.953 15.332 21.532 1.00 15.28 96 GLY C C 1
ATOM 1323 O O . GLY C 1 18 ? 49.532 14.721 20.551 1.00 17.47 96 GLY C O 1
ATOM 1324 N N . PHE C 1 19 ? 49.886 16.691 21.638 1.00 14.22 97 PHE C N 1
ATOM 1325 C CA . PHE C 1 19 ? 49.232 17.525 20.674 1.00 15.40 97 PHE C CA 1
ATOM 1326 C C . PHE C 1 19 ? 50.013 18.832 20.457 1.00 15.18 97 PHE C C 1
ATOM 1327 O O . PHE C 1 19 ? 50.811 19.220 21.274 1.00 15.08 97 PHE C O 1
ATOM 1335 N N . ASN C 1 20 ? 49.811 19.456 19.318 1.00 14.86 98 ASN C N 1
ATOM 1336 C CA . ASN C 1 20 ? 50.527 20.666 19.016 1.00 16.51 98 ASN C CA 1
ATOM 1337 C C . ASN C 1 20 ? 50.001 21.840 19.890 1.00 14.62 98 ASN C C 1
ATOM 1338 O O . ASN C 1 20 ? 48.829 22.077 19.947 1.00 15.87 98 ASN C O 1
ATOM 1343 N N . ILE C 1 21 ? 50.900 22.483 20.629 1.00 15.10 99 ILE C N 1
ATOM 1344 C CA . ILE C 1 21 ? 50.514 23.587 21.484 1.00 13.34 99 ILE C CA 1
ATOM 1345 C C . ILE C 1 21 ? 49.753 24.679 20.734 1.00 13.70 99 ILE C C 1
ATOM 1346 O O . ILE C 1 21 ? 48.900 25.379 21.356 1.00 14.48 99 ILE C O 1
ATOM 1351 N N . GLU C 1 22 ? 50.048 24.866 19.442 1.00 14.31 100 GLU C N 1
ATOM 1352 C CA . GLU C 1 22 ? 49.332 25.865 18.668 1.00 15.86 100 GLU C CA 1
ATOM 1353 C C . GLU C 1 22 ? 47.805 25.582 18.499 1.00 14.49 100 GLU C C 1
ATOM 1354 O O . GLU C 1 22 ? 47.076 26.473 18.005 1.00 16.24 100 GLU C O 1
ATOM 1360 N N . THR C 1 23 ? 47.347 24.377 18.903 1.00 12.66 101 THR C N 1
ATOM 1361 C CA . THR C 1 23 ? 45.905 24.047 18.850 1.00 13.44 101 THR C CA 1
ATOM 1362 C C . THR C 1 23 ? 45.140 24.290 20.140 1.00 12.05 101 THR C C 1
ATOM 1363 O O . THR C 1 23 ? 43.948 23.992 20.213 1.00 13.85 101 THR C O 1
ATOM 1367 N N . PHE C 1 24 ? 45.818 24.874 21.128 1.00 11.45 102 PHE C N 1
ATOM 1368 C CA . PHE C 1 24 ? 45.196 25.049 22.496 1.00 10.80 102 PHE C CA 1
ATOM 1369 C C . PHE C 1 24 ? 44.744 26.533 22.716 1.00 12.01 102 PHE C C 1
ATOM 1370 O O . PHE C 1 24 ? 45.577 27.431 22.184 1.00 11.14 102 PHE C O 1
ATOM 1378 N N . GLU C 1 25 ? 43.538 26.833 23.494 1.00 13.99 103 GLU C N 1
ATOM 1379 C CA . GLU C 1 25 ? 43.214 28.219 23.950 1.00 13.79 103 GLU C CA 1
ATOM 1380 C C . GLU C 1 25 ? 43.144 28.309 25.420 1.00 15.33 103 GLU C C 1
ATOM 1381 O O . GLU C 1 25 ? 42.480 27.410 26.074 1.00 16.42 103 GLU C O 1
ATOM 1387 N N . MET C 1 26 ? 43.861 29.346 25.884 1.00 13.38 104 MET C N 1
ATOM 1388 C CA A MET C 1 26 ? 43.546 29.658 27.270 0.50 14.34 104 MET C CA 1
ATOM 1389 C CA B MET C 1 26 ? 43.569 29.654 27.271 0.50 14.43 104 MET C CA 1
ATOM 1390 C C . MET C 1 26 ? 42.130 30.317 27.238 1.00 14.01 104 MET C C 1
ATOM 1391 O O . MET C 1 26 ? 41.809 31.173 26.453 1.00 18.34 104 MET C O 1
ATOM 1400 N N . VAL C 1 27 ? 41.274 29.665 28.025 1.00 13.81 105 VAL C N 1
ATOM 1401 C CA . VAL C 1 27 ? 39.858 30.069 28.104 1.00 11.50 105 VAL C CA 1
ATOM 1402 C C . VAL C 1 27 ? 39.419 30.519 29.470 1.00 12.14 105 VAL C C 1
ATOM 1403 O O . VAL C 1 27 ? 38.381 31.207 29.611 1.00 16.27 105 VAL C O 1
ATOM 1407 N N . GLY C 1 28 ? 40.266 30.323 30.475 1.00 10.57 106 GLY C N 1
ATOM 1408 C CA . GLY C 1 28 ? 39.887 30.862 31.787 1.00 10.59 106 GLY C CA 1
ATOM 1409 C C . GLY C 1 28 ? 40.736 30.243 32.878 1.00 10.50 106 GLY C C 1
ATOM 1410 O O . GLY C 1 28 ? 41.710 29.544 32.618 1.00 10.44 106 GLY C O 1
ATOM 1411 N N . THR C 1 29 ? 40.370 30.614 34.101 1.00 10.63 107 THR C N 1
ATOM 1412 C CA . THR C 1 29 ? 41.032 30.058 35.290 1.00 12.09 107 THR C CA 1
ATOM 1413 C C . THR C 1 29 ? 39.990 29.607 36.265 1.00 13.48 107 THR C C 1
ATOM 1414 O O . THR C 1 29 ? 38.876 30.165 36.352 1.00 14.39 107 THR C O 1
ATOM 1418 N N . LEU C 1 30 ? 40.328 28.592 37.023 1.00 12.21 108 LEU C N 1
ATOM 1419 C CA . LEU C 1 30 ? 39.321 28.165 37.996 1.00 14.00 108 LEU C CA 1
ATOM 1420 C C . LEU C 1 30 ? 40.082 28.020 39.302 1.00 14.69 108 LEU C C 1
ATOM 1421 O O . LEU C 1 30 ? 41.195 27.397 39.297 1.00 15.84 108 LEU C O 1
ATOM 1426 N N . SER C 1 31 ? 39.518 28.527 40.432 1.00 12.76 109 SER C N 1
ATOM 1427 C CA . SER C 1 31 ? 40.188 28.194 41.681 1.00 14.40 109 SER C CA 1
ATOM 1428 C C . SER C 1 31 ? 39.235 27.502 42.576 1.00 14.59 109 SER C C 1
ATOM 1429 O O . SER C 1 31 ? 38.028 27.794 42.582 1.00 17.19 109 SER C O 1
ATOM 1432 N N . ASN C 1 32 ? 39.742 26.533 43.330 1.00 11.60 110 ASN C N 1
ATOM 1433 C CA . ASN C 1 32 ? 38.809 25.791 44.209 1.00 10.33 110 ASN C CA 1
ATOM 1434 C C . ASN C 1 32 ? 39.588 25.461 45.486 1.00 11.01 110 ASN C C 1
ATOM 1435 O O . ASN C 1 32 ? 40.654 26.042 45.694 1.00 11.70 110 ASN C O 1
ATOM 1440 N N . ALA C 1 33 ? 39.024 24.599 46.352 1.00 12.23 111 ALA C N 1
ATOM 1441 C CA . ALA C 1 33 ? 39.692 24.395 47.642 1.00 12.28 111 ALA C CA 1
ATOM 1442 C C . ALA C 1 33 ? 41.065 23.780 47.478 1.00 14.73 111 ALA C C 1
ATOM 1443 O O . ALA C 1 33 ? 41.905 23.890 48.394 1.00 13.89 111 ALA C O 1
ATOM 1445 N N . GLN C 1 34 ? 41.307 23.184 46.315 1.00 14.72 112 GLN C N 1
ATOM 1446 C CA . GLN C 1 34 ? 42.589 22.540 46.055 1.00 17.87 112 GLN C CA 1
ATOM 1447 C C . GLN C 1 34 ? 43.639 23.444 45.388 1.00 18.79 112 GLN C C 1
ATOM 1448 O O . GLN C 1 34 ? 44.820 23.094 45.436 1.00 20.72 112 GLN C O 1
ATOM 1454 N N . GLY C 1 35 ? 43.270 24.585 44.823 1.00 18.44 113 GLY C N 1
ATOM 1455 C CA . GLY C 1 35 ? 44.304 25.462 44.201 1.00 16.83 113 GLY C CA 1
ATOM 1456 C C . GLY C 1 35 ? 43.718 26.096 42.963 1.00 17.10 113 GLY C C 1
ATOM 1457 O O . GLY C 1 35 ? 42.494 26.229 42.796 1.00 15.21 113 GLY C O 1
ATOM 1458 N N . THR C 1 36 ? 44.613 26.544 42.110 1.00 16.43 114 THR C N 1
ATOM 1459 C CA . THR C 1 36 ? 44.236 27.308 40.927 1.00 14.44 114 THR C CA 1
ATOM 1460 C C . THR C 1 36 ? 44.639 26.494 39.694 1.00 13.28 114 THR C C 1
ATOM 1461 O O . THR C 1 36 ? 45.679 25.847 39.635 1.00 15.23 114 THR C O 1
ATOM 1465 N N . PHE C 1 37 ? 43.754 26.506 38.702 1.00 11.13 115 PHE C N 1
ATOM 1466 C CA . PHE C 1 37 ? 44.001 25.764 37.472 1.00 9.97 115 PHE C CA 1
ATOM 1467 C C . PHE C 1 37 ? 43.735 26.713 36.306 1.00 10.20 115 PHE C C 1
ATOM 1468 O O . PHE C 1 37 ? 42.822 27.546 36.320 1.00 14.39 115 PHE C O 1
ATOM 1476 N N . ALA C 1 38 ? 44.511 26.575 35.247 1.00 9.58 116 ALA C N 1
ATOM 1477 C CA . ALA C 1 38 ? 44.149 27.248 33.981 1.00 8.64 116 ALA C CA 1
ATOM 1478 C C . ALA C 1 38 ? 43.247 26.296 33.235 1.00 10.17 116 ALA C C 1
ATOM 1479 O O . ALA C 1 38 ? 43.429 25.059 33.313 1.00 12.05 116 ALA C O 1
ATOM 1481 N N . LEU C 1 39 ? 42.311 26.822 32.464 1.00 8.30 117 LEU C N 1
ATOM 1482 C CA . LEU C 1 39 ? 41.366 25.951 31.695 1.00 8.64 117 LEU C CA 1
ATOM 1483 C C . LEU C 1 39 ? 41.911 26.047 30.264 1.00 10.01 117 LEU C C 1
ATOM 1484 O O . LEU C 1 39 ? 41.884 27.141 29.638 1.00 11.54 117 LEU C O 1
ATOM 1489 N N . VAL C 1 40 ? 42.381 24.919 29.737 1.00 10.13 118 VAL C N 1
ATOM 1490 C CA . VAL C 1 40 ? 43.018 24.859 28.396 1.00 9.85 118 VAL C CA 1
ATOM 1491 C C . VAL C 1 40 ? 42.059 24.049 27.499 1.00 10.85 118 VAL C C 1
ATOM 1492 O O . VAL C 1 40 ? 41.800 22.859 27.754 1.00 11.95 118 VAL C O 1
ATOM 1496 N N . LYS C 1 41 ? 41.532 24.718 26.452 1.00 11.06 119 LYS C N 1
ATOM 1497 C CA . LYS C 1 41 ? 40.665 24.068 25.414 1.00 11.73 119 LYS C CA 1
ATOM 1498 C C . LYS C 1 41 ? 41.556 23.470 24.386 1.00 14.35 119 LYS C C 1
ATOM 1499 O O . LYS C 1 41 ? 42.197 24.225 23.622 1.00 13.09 119 LYS C O 1
ATOM 1505 N N . GLY C 1 42 ? 41.634 22.128 24.326 1.00 12.74 120 GLY C N 1
ATOM 1506 C CA . GLY C 1 42 ? 42.600 21.462 23.444 1.00 17.47 120 GLY C CA 1
ATOM 1507 C C . GLY C 1 42 ? 42.264 19.942 23.488 1.00 19.71 120 GLY C C 1
ATOM 1508 O O . GLY C 1 42 ? 41.687 19.405 24.474 1.00 19.15 120 GLY C O 1
ATOM 1509 N N . ALA C 1 43 ? 42.666 19.247 22.432 1.00 20.92 121 ALA C N 1
ATOM 1510 C CA . ALA C 1 43 ? 42.439 17.814 22.245 1.00 22.02 121 ALA C CA 1
ATOM 1511 C C . ALA C 1 43 ? 40.965 17.461 22.460 1.00 22.98 121 ALA C C 1
ATOM 1512 O O . ALA C 1 43 ? 40.655 16.428 23.056 1.00 24.61 121 ALA C O 1
ATOM 1514 N N . GLY C 1 44 ? 40.086 18.335 21.917 1.00 22.41 122 GLY C N 1
ATOM 1515 C CA . GLY C 1 44 ? 38.645 18.050 21.932 1.00 24.83 122 GLY C CA 1
ATOM 1516 C C . GLY C 1 44 ? 37.965 18.176 23.312 1.00 25.24 122 GLY C C 1
ATOM 1517 O O . GLY C 1 44 ? 36.789 17.742 23.470 1.00 27.24 122 GLY C O 1
ATOM 1518 N N . GLY C 1 45 ? 38.633 18.732 24.320 1.00 21.62 123 GLY C N 1
ATOM 1519 C CA . GLY C 1 45 ? 37.931 18.960 25.592 1.00 20.55 123 GLY C CA 1
ATOM 1520 C C . GLY C 1 45 ? 38.483 20.228 26.221 1.00 19.35 123 GLY C C 1
ATOM 1521 O O . GLY C 1 45 ? 39.185 20.985 25.539 1.00 22.42 123 GLY C O 1
ATOM 1522 N N . VAL C 1 46 ? 38.150 20.473 27.476 1.00 15.97 124 VAL C N 1
ATOM 1523 C CA . VAL C 1 46 ? 38.807 21.542 28.254 1.00 13.18 124 VAL C CA 1
ATOM 1524 C C . VAL C 1 46 ? 39.511 20.827 29.446 1.00 13.55 124 VAL C C 1
ATOM 1525 O O . VAL C 1 46 ? 38.878 19.994 30.140 1.00 14.52 124 VAL C O 1
ATOM 1529 N N . HIS C 1 47 ? 40.763 21.146 29.686 1.00 12.08 125 HIS C N 1
ATOM 1530 C CA . HIS C 1 47 ? 41.559 20.488 30.747 1.00 10.79 125 HIS C CA 1
ATOM 1531 C C . HIS C 1 47 ? 41.831 21.478 31.803 1.00 11.50 125 HIS C C 1
ATOM 1532 O O . HIS C 1 47 ? 41.990 22.676 31.497 1.00 12.51 125 HIS C O 1
ATOM 1539 N N . ARG C 1 48 ? 41.952 20.994 33.030 1.00 10.94 126 ARG C N 1
ATOM 1540 C CA . ARG C 1 48 ? 42.312 21.818 34.201 1.00 11.22 126 ARG C CA 1
ATOM 1541 C C . ARG C 1 48 ? 43.821 21.620 34.421 1.00 12.68 126 ARG C C 1
ATOM 1542 O O . ARG C 1 48 ? 44.247 20.519 34.850 1.00 13.01 126 ARG C O 1
ATOM 1550 N N . VAL C 1 49 ? 44.613 22.639 34.126 1.00 9.34 127 VAL C N 1
ATOM 1551 C CA . VAL C 1 49 ? 46.068 22.512 34.066 1.00 10.81 127 VAL C CA 1
ATOM 1552 C C . VAL C 1 49 ? 46.672 23.294 35.190 1.00 11.61 127 VAL C C 1
ATOM 1553 O O . VAL C 1 49 ? 46.284 24.455 35.447 1.00 13.44 127 VAL C O 1
ATOM 1557 N N . ARG C 1 50 ? 47.623 22.721 35.871 1.00 11.25 128 ARG C N 1
ATOM 1558 C CA . ARG C 1 50 ? 48.251 23.362 37.052 1.00 11.86 128 ARG C CA 1
ATOM 1559 C C . ARG C 1 50 ? 49.647 23.810 36.711 1.00 12.52 128 ARG C C 1
ATOM 1560 O O . ARG C 1 50 ? 50.264 23.309 35.763 1.00 11.91 128 ARG C O 1
ATOM 1568 N N . VAL C 1 51 ? 50.199 24.703 37.538 1.00 11.72 129 VAL C N 1
ATOM 1569 C CA . VAL C 1 51 ? 51.666 24.964 37.438 1.00 12.79 129 VAL C CA 1
ATOM 1570 C C . VAL C 1 51 ? 52.396 23.636 37.675 1.00 12.19 129 VAL C C 1
ATOM 1571 O O . VAL C 1 51 ? 52.087 22.835 38.618 1.00 13.59 129 VAL C O 1
ATOM 1575 N N . GLY C 1 52 ? 53.342 23.398 36.813 1.00 12.45 130 GLY C N 1
ATOM 1576 C CA . GLY C 1 52 ? 54.116 22.155 36.838 1.00 14.01 130 GLY C CA 1
ATOM 1577 C C . GLY C 1 52 ? 53.612 21.094 35.852 1.00 13.32 130 GLY C C 1
ATOM 1578 O O . GLY C 1 52 ? 54.337 20.087 35.568 1.00 14.48 130 GLY 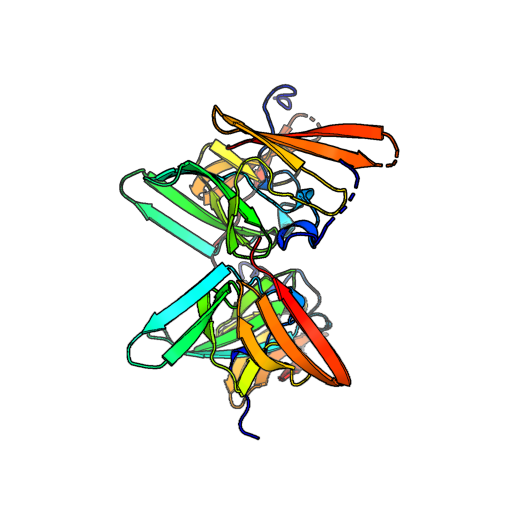C O 1
ATOM 1579 N N . ASP C 1 53 ? 52.434 21.325 35.272 1.00 12.29 131 ASP C N 1
ATOM 1580 C CA . ASP C 1 53 ? 51.928 20.444 34.212 1.00 12.14 131 ASP C CA 1
ATOM 1581 C C . ASP C 1 53 ? 52.632 20.813 32.880 1.00 13.31 131 ASP C C 1
ATOM 1582 O O . ASP C 1 53 ? 53.412 21.804 32.829 1.00 13.47 131 ASP C O 1
ATOM 1587 N N . TYR C 1 54 ? 52.377 20.036 31.842 1.00 12.25 132 TYR C N 1
ATOM 1588 C CA . TYR C 1 54 ? 53.059 20.266 30.545 1.00 12.67 132 TYR C CA 1
ATOM 1589 C C . TYR C 1 54 ? 52.076 20.363 29.406 1.00 13.06 132 TYR C C 1
ATOM 1590 O O . TYR C 1 54 ? 51.018 19.682 29.403 1.00 15.01 132 TYR C O 1
ATOM 1599 N N . LEU C 1 55 ? 52.412 21.213 28.460 1.00 10.64 133 LEU C N 1
ATOM 1600 C CA . LEU C 1 55 ? 51.573 21.403 27.238 1.00 10.72 133 LEU C CA 1
ATOM 1601 C C . LEU C 1 55 ? 52.396 21.302 25.984 1.00 12.65 133 LEU C C 1
ATOM 1602 O O . LEU C 1 55 ? 53.470 21.951 25.923 1.00 13.32 133 LEU C O 1
ATOM 1607 N N . GLY C 1 56 ? 51.912 20.582 24.962 1.00 11.42 134 GLY C N 1
ATOM 1608 C CA . GLY C 1 56 ? 52.602 20.542 23.606 1.00 11.54 134 GLY C CA 1
ATOM 1609 C C . GLY C 1 56 ? 53.750 19.561 23.537 1.00 12.81 134 GLY C C 1
ATOM 1610 O O . GLY C 1 56 ? 54.056 18.903 24.547 1.00 13.34 134 GLY C O 1
ATOM 1611 N N . ARG C 1 57 ? 54.369 19.501 22.340 1.00 13.47 135 ARG C N 1
ATOM 1612 C CA . ARG C 1 57 ? 55.262 18.423 21.987 1.00 14.52 135 ARG C CA 1
ATOM 1613 C C . ARG C 1 57 ? 56.746 18.775 22.280 1.00 16.07 135 ARG C C 1
ATOM 1614 O O . ARG C 1 57 ? 57.639 17.969 22.015 1.00 17.81 135 ARG C O 1
ATOM 1622 N N . ASN C 1 58 ? 56.997 19.942 22.875 1.00 14.88 136 ASN C N 1
ATOM 1623 C CA . ASN C 1 58 ? 58.403 20.360 23.160 1.00 15.99 136 ASN C CA 1
ATOM 1624 C C . ASN C 1 58 ? 58.646 20.637 24.645 1.00 17.03 136 ASN C C 1
ATOM 1625 O O . ASN C 1 58 ? 59.182 21.685 25.002 1.00 17.48 136 ASN C O 1
ATOM 1630 N N . ASP C 1 59 ? 58.205 19.722 25.532 1.00 15.02 137 ASP C N 1
ATOM 1631 C CA . ASP C 1 59 ? 58.490 19.809 26.952 1.00 15.45 137 ASP C CA 1
ATOM 1632 C C . ASP C 1 59 ? 58.018 21.138 27.540 1.00 14.70 137 ASP C C 1
ATOM 1633 O O . ASP C 1 59 ? 58.670 21.678 28.400 1.00 15.18 137 ASP C O 1
ATOM 1638 N N . GLY C 1 60 ? 56.885 21.637 27.055 1.00 15.60 138 GLY C N 1
ATOM 1639 C CA . GLY C 1 60 ? 56.337 22.970 27.503 1.00 13.38 138 GLY C CA 1
ATOM 1640 C C . GLY C 1 60 ? 55.868 22.917 28.938 1.00 14.04 138 GLY C C 1
ATOM 1641 O O . GLY C 1 60 ? 54.710 22.576 29.155 1.00 15.50 138 GLY C O 1
ATOM 1642 N N . LYS C 1 61 ? 56.716 23.298 29.908 1.00 12.92 139 LYS C N 1
ATOM 1643 C CA . LYS C 1 61 ? 56.318 23.253 31.322 1.00 12.79 139 LYS C CA 1
ATOM 1644 C C . LYS C 1 61 ? 55.568 24.518 31.727 1.00 13.28 139 LYS C C 1
ATOM 1645 O O . LYS C 1 61 ? 56.050 25.641 31.514 1.00 12.97 139 LYS C O 1
ATOM 1651 N N . VAL C 1 62 ? 54.400 24.340 32.382 1.00 11.66 140 VAL C N 1
ATOM 1652 C CA . VAL C 1 62 ? 53.659 25.493 32.866 1.00 12.02 140 VAL C CA 1
ATOM 1653 C C . VAL C 1 62 ? 54.329 25.998 34.108 1.00 13.72 140 VAL C C 1
ATOM 1654 O O . VAL C 1 62 ? 54.455 25.264 35.093 1.00 13.35 140 VAL C O 1
ATOM 1658 N N . VAL C 1 63 ? 54.762 27.271 34.062 1.00 13.29 141 VAL C N 1
ATOM 1659 C CA . VAL C 1 63 ? 55.456 27.830 35.194 1.00 14.22 141 VAL C CA 1
ATOM 1660 C C . VAL C 1 63 ? 54.711 28.935 35.885 1.00 15.46 141 VAL C C 1
ATOM 1661 O O . VAL C 1 63 ? 55.084 29.381 36.969 1.00 16.12 141 VAL C O 1
ATOM 1665 N N . GLY C 1 64 ? 53.641 29.412 35.276 1.00 14.35 142 GLY C N 1
ATOM 1666 C CA . GLY C 1 64 ? 52.821 30.459 35.921 1.00 14.67 142 GLY C CA 1
ATOM 1667 C C . GLY C 1 64 ? 51.445 30.531 35.304 1.00 14.78 142 GLY C C 1
ATOM 1668 O O . GLY C 1 64 ? 51.270 30.287 34.098 1.00 14.12 142 GLY C O 1
ATOM 1669 N N . ILE C 1 65 ? 50.465 30.811 36.166 1.00 13.62 143 ILE C N 1
ATOM 1670 C CA . ILE C 1 65 ? 49.108 31.095 35.726 1.00 14.85 143 ILE C CA 1
ATOM 1671 C C . ILE C 1 65 ? 48.684 32.395 36.434 1.00 17.84 143 ILE C C 1
ATOM 1672 O O . ILE C 1 65 ? 48.608 32.428 37.666 1.00 18.18 143 ILE C O 1
ATOM 1677 N N . SER C 1 66 ? 48.360 33.416 35.671 1.00 20.36 144 SER C N 1
ATOM 1678 C CA . SER C 1 66 ? 48.116 34.738 36.330 1.00 25.76 144 SER C CA 1
ATOM 1679 C C . SER C 1 66 ? 47.632 35.721 35.337 1.00 25.08 144 SER C C 1
ATOM 1680 O O . SER C 1 66 ? 48.126 35.771 34.224 1.00 25.43 144 SER C O 1
ATOM 1683 N N . GLU C 1 67 ? 46.630 36.529 35.771 1.00 28.48 145 GLU C N 1
ATOM 1684 C CA . GLU C 1 67 ? 46.170 37.691 34.903 1.00 30.17 145 GLU C CA 1
ATOM 1685 C C . GLU C 1 67 ? 45.613 37.168 33.520 1.00 27.38 145 GLU C C 1
ATOM 1686 O O . GLU C 1 67 ? 45.839 37.812 32.479 1.00 31.55 145 GLU C O 1
ATOM 1692 N N . GLY C 1 68 ? 44.936 36.016 33.510 1.00 24.57 146 GLY C N 1
ATOM 1693 C CA . GLY C 1 68 ? 44.436 35.462 32.213 1.00 25.59 146 GLY C CA 1
ATOM 1694 C C . GLY C 1 68 ? 45.528 34.907 31.237 1.00 24.37 146 GLY C C 1
ATOM 1695 O O . GLY C 1 68 ? 45.323 34.723 30.025 1.00 28.70 146 GLY C O 1
ATOM 1696 N N . LYS C 1 69 ? 46.691 34.681 31.770 1.00 18.13 147 LYS C N 1
ATOM 1697 C CA . LYS C 1 69 ? 47.860 34.178 30.951 1.00 16.92 147 LYS C CA 1
ATOM 1698 C C . LYS C 1 69 ? 48.466 32.946 31.545 1.00 15.14 147 LYS C C 1
ATOM 1699 O O . LYS C 1 69 ? 48.629 32.864 32.738 1.00 17.55 147 LYS C O 1
ATOM 1705 N N . ILE C 1 70 ? 48.862 31.987 30.705 1.00 13.68 148 ILE C N 1
ATOM 1706 C CA . ILE C 1 70 ? 49.633 30.822 31.178 1.00 12.26 148 ILE C CA 1
ATOM 1707 C C . ILE C 1 70 ? 50.999 31.047 30.571 1.00 14.38 148 ILE C C 1
ATOM 1708 O O . ILE C 1 70 ? 51.144 31.253 29.355 1.00 14.30 148 ILE C O 1
ATOM 1713 N N . ASP C 1 71 ? 51.988 31.014 31.448 1.00 12.33 149 ASP C N 1
ATOM 1714 C CA . ASP C 1 71 ? 53.409 31.034 31.047 1.00 12.89 149 ASP C CA 1
ATOM 1715 C C . ASP C 1 71 ? 53.997 29.599 30.966 1.00 11.30 149 ASP C C 1
ATOM 1716 O O . ASP C 1 71 ? 53.838 28.783 31.857 1.00 13.20 149 ASP C O 1
ATOM 1721 N N . VAL C 1 72 ? 54.620 29.309 29.835 1.00 11.87 150 VAL C N 1
ATOM 1722 C CA . VAL C 1 72 ? 55.108 27.954 29.542 1.00 11.70 150 VAL C CA 1
ATOM 1723 C C . VAL C 1 72 ? 56.567 28.079 29.086 1.00 13.25 150 VAL C C 1
ATOM 1724 O O . VAL C 1 72 ? 56.895 29.044 28.383 1.00 16.44 150 VAL C O 1
ATOM 1728 N N . ILE C 1 73 ? 57.429 27.137 29.435 1.00 10.94 151 ILE C N 1
ATOM 1729 C CA . ILE C 1 73 ? 58.848 27.183 28.974 1.00 13.49 151 ILE C CA 1
ATOM 1730 C C . ILE C 1 73 ? 59.070 25.881 28.206 1.00 13.59 151 ILE C C 1
ATOM 1731 O O . ILE C 1 73 ? 59.069 24.838 28.825 1.00 15.72 151 ILE C O 1
ATOM 1736 N N . GLU C 1 74 ? 59.248 25.958 26.883 1.00 14.36 152 GLU C N 1
ATOM 1737 C CA . GLU C 1 74 ? 59.552 24.789 26.054 1.00 14.06 152 GLU C CA 1
ATOM 1738 C C . GLU C 1 74 ? 61.038 24.645 25.922 1.00 17.85 152 GLU C C 1
ATOM 1739 O O . GLU C 1 74 ? 61.789 25.578 26.225 1.00 18.46 152 GLU C O 1
ATOM 1745 N N . ILE C 1 75 ? 61.435 23.466 25.448 1.00 18.25 153 ILE C N 1
ATOM 1746 C CA . ILE C 1 75 ? 62.857 23.177 25.165 1.00 19.30 153 ILE C CA 1
ATOM 1747 C C . ILE C 1 75 ? 62.854 22.766 23.705 1.00 20.45 153 ILE C C 1
ATOM 1748 O O . ILE C 1 75 ? 62.189 21.823 23.324 1.00 19.54 153 ILE C O 1
ATOM 1753 N N . VAL C 1 76 ? 63.629 23.458 22.874 1.00 21.25 154 VAL C N 1
ATOM 1754 C CA . VAL C 1 76 ? 63.686 23.134 21.442 1.00 23.52 154 VAL C CA 1
ATOM 1755 C C . VAL C 1 76 ? 65.163 23.147 20.937 1.00 25.00 154 VAL C C 1
ATOM 1756 O O . VAL C 1 76 ? 66.132 23.452 21.738 1.00 23.87 154 VAL C O 1
ATOM 1760 N N . TRP C 1 83 ? 70.238 22.163 23.081 1.00 27.65 161 TRP C N 1
ATOM 1761 C CA . TRP C 1 83 ? 68.858 22.453 23.604 1.00 28.34 161 TRP C CA 1
ATOM 1762 C C . TRP C 1 83 ? 68.822 23.843 24.204 1.00 28.15 161 TRP C C 1
ATOM 1763 O O . TRP C 1 83 ? 69.713 24.242 25.001 1.00 28.64 161 TRP C O 1
ATOM 1774 N N . LEU C 1 84 ? 67.764 24.548 23.828 1.00 26.38 162 LEU C N 1
ATOM 1775 C CA . LEU C 1 84 ? 67.514 25.922 24.191 1.00 27.13 162 LEU C CA 1
ATOM 1776 C C . LEU C 1 84 ? 66.118 26.029 24.809 1.00 25.41 162 LEU C C 1
ATOM 1777 O O . LEU C 1 84 ? 65.169 25.479 24.237 1.00 24.16 162 LEU C O 1
ATOM 1782 N N . GLU C 1 85 ? 65.998 26.740 25.934 1.00 24.27 163 GLU C N 1
ATOM 1783 C CA . GLU C 1 85 ? 64.665 26.971 26.513 1.00 21.32 163 GLU C CA 1
ATOM 1784 C C . GLU C 1 85 ? 64.023 28.152 25.845 1.00 19.25 163 GLU C C 1
ATOM 1785 O O . GLU C 1 85 ? 64.682 29.149 25.498 1.00 19.91 163 GLU C O 1
ATOM 1791 N N . ARG C 1 86 ? 62.731 28.095 25.656 1.00 16.86 164 ARG C N 1
ATOM 1792 C CA . ARG C 1 86 ? 62.022 29.145 24.950 1.00 15.88 164 ARG C CA 1
ATOM 1793 C C . ARG C 1 86 ? 60.700 29.396 25.673 1.00 16.27 164 ARG C C 1
ATOM 1794 O O . ARG C 1 86 ? 59.779 28.592 25.547 1.00 16.35 164 ARG C O 1
ATOM 1802 N N . PRO C 1 87 ? 60.580 30.520 26.364 1.00 16.29 165 PRO C N 1
ATOM 1803 C CA . PRO C 1 87 ? 59.284 30.887 27.024 1.00 16.38 165 PRO C CA 1
ATOM 1804 C C . PRO C 1 87 ? 58.234 31.267 26.002 1.00 16.09 165 PRO C C 1
ATOM 1805 O O . PRO C 1 87 ? 58.546 31.793 24.939 1.00 17.42 165 PRO C O 1
ATOM 1809 N N . ARG C 1 88 ? 56.979 30.884 26.254 1.00 17.15 166 ARG C N 1
ATOM 1810 C CA . ARG C 1 88 ? 55.879 31.413 25.455 1.00 17.42 166 ARG C CA 1
ATOM 1811 C C . ARG C 1 88 ? 54.690 31.535 26.384 1.00 17.26 166 ARG C C 1
ATOM 1812 O O . ARG C 1 88 ? 54.743 31.118 27.545 1.00 15.16 166 ARG C O 1
ATOM 1820 N N . SER C 1 89 ? 53.604 32.073 25.865 1.00 17.59 167 SER C N 1
ATOM 1821 C CA . SER C 1 89 ? 52.403 32.108 26.693 1.00 17.97 167 SER C CA 1
ATOM 1822 C C . SER C 1 89 ? 51.155 31.794 25.869 1.00 17.31 167 SER C C 1
ATOM 1823 O O . SER C 1 89 ? 51.141 31.777 24.599 1.00 18.36 167 SER C O 1
ATOM 1826 N N . LEU C 1 90 ? 50.087 31.551 26.624 1.00 14.90 168 LEU C N 1
ATOM 1827 C CA . LEU C 1 90 ? 48.775 31.415 26.072 1.00 13.92 168 LEU C CA 1
ATOM 1828 C C . LEU C 1 90 ? 47.931 32.413 26.820 1.00 13.41 168 LEU C C 1
ATOM 1829 O O . LEU C 1 90 ? 47.923 32.398 28.028 1.00 14.18 168 LEU C O 1
ATOM 1834 N N . THR C 1 91 ? 47.202 33.269 26.085 1.00 14.67 169 THR C N 1
ATOM 1835 C CA . THR C 1 91 ? 46.450 34.363 26.742 1.00 15.30 169 THR C CA 1
ATOM 1836 C C . THR C 1 91 ? 44.962 34.312 26.486 1.00 13.56 169 THR C C 1
ATOM 1837 O O . THR C 1 91 ? 44.549 33.838 25.455 1.00 15.00 169 THR C O 1
ATOM 1841 N N . LEU C 1 92 ? 44.168 34.692 27.484 1.00 13.43 170 LEU C N 1
ATOM 1842 C CA . LEU C 1 92 ? 42.713 34.666 27.367 1.00 13.29 170 LEU C CA 1
ATOM 1843 C C . LEU C 1 92 ? 42.263 35.861 26.469 1.00 15.27 170 LEU C C 1
ATOM 1844 O O . LEU C 1 92 ? 42.796 36.996 26.675 1.00 15.30 170 LEU C O 1
ATOM 1849 N N . LYS C 1 93 ? 41.328 35.665 25.566 1.00 15.68 171 LYS C N 1
ATOM 1850 C CA . LYS C 1 93 ? 40.870 36.757 24.713 1.00 18.32 171 LYS C CA 1
ATOM 1851 C C . LYS C 1 93 ? 40.125 37.814 25.542 1.00 21.71 171 LYS C C 1
ATOM 1852 O O . LYS C 1 93 ? 39.656 37.575 26.696 1.00 21.42 171 LYS C O 1
ATOM 1859 N N . LYS D 1 6 ? 19.314 20.068 -12.966 1.00 32.71 84 LYS D N 1
ATOM 1860 C CA . LYS D 1 6 ? 20.073 21.357 -13.009 1.00 33.42 84 LYS D CA 1
ATOM 1861 C C . LYS D 1 6 ? 20.576 21.680 -11.598 1.00 30.59 84 LYS D C 1
ATOM 1862 O O . LYS D 1 6 ? 19.782 21.703 -10.699 1.00 30.39 84 LYS D O 1
ATOM 1868 N N . PRO D 1 7 ? 21.871 21.956 -11.432 1.00 30.67 85 PRO D N 1
ATOM 1869 C CA . PRO D 1 7 ? 22.403 22.542 -10.175 1.00 31.23 85 PRO D CA 1
ATOM 1870 C C . PRO D 1 7 ? 21.732 23.843 -9.921 1.00 32.89 85 PRO D C 1
ATOM 1871 O O . PRO D 1 7 ? 21.486 24.577 -10.885 1.00 34.80 85 PRO D O 1
ATOM 1875 N N . ASP D 1 8 ? 21.357 24.120 -8.675 1.00 33.82 86 ASP D N 1
ATOM 1876 C CA . ASP D 1 8 ? 20.704 25.406 -8.301 1.00 35.11 86 ASP D CA 1
ATOM 1877 C C . ASP D 1 8 ? 21.716 26.480 -7.814 1.00 35.75 86 ASP D C 1
ATOM 1878 O O . ASP D 1 8 ? 22.641 26.189 -6.981 1.00 35.90 86 ASP D O 1
ATOM 1883 N N . ARG D 1 11 ? 20.871 28.966 -4.383 1.00 29.60 89 ARG D N 1
ATOM 1884 C CA . ARG D 1 11 ? 20.794 28.501 -2.993 1.00 26.05 89 ARG D CA 1
ATOM 1885 C C . ARG D 1 11 ? 22.121 28.757 -2.339 1.00 23.81 89 ARG D C 1
ATOM 1886 O O . ARG D 1 11 ? 23.166 28.728 -2.977 1.00 26.11 89 ARG D O 1
ATOM 1894 N N . VAL D 1 12 ? 22.092 28.936 -1.032 1.00 24.17 90 VAL D N 1
ATOM 1895 C CA . VAL D 1 12 ? 23.278 29.189 -0.262 1.00 24.74 90 VAL D CA 1
ATOM 1896 C C . VAL D 1 12 ? 23.954 27.865 0.018 1.00 24.50 90 VAL D C 1
ATOM 1897 O O . VAL D 1 12 ? 23.395 27.065 0.792 1.00 27.27 90 VAL D O 1
ATOM 1901 N N . LYS D 1 13 ? 25.164 27.654 -0.505 1.00 22.64 91 LYS D N 1
ATOM 1902 C CA . LYS D 1 13 ? 25.818 26.338 -0.273 1.00 20.85 91 LYS D CA 1
ATOM 1903 C C . LYS D 1 13 ? 26.224 26.138 1.195 1.00 21.25 91 LYS D C 1
ATOM 1904 O O . LYS D 1 13 ? 26.571 27.113 1.913 1.00 21.47 91 LYS D O 1
ATOM 1910 N N . GLN D 1 14 ? 26.106 24.884 1.631 1.00 18.65 92 GLN D N 1
ATOM 1911 C CA . GLN D 1 14 ? 26.477 24.498 3.027 1.00 16.80 92 GLN D CA 1
ATOM 1912 C C . GLN D 1 14 ? 27.968 24.299 3.134 1.00 16.13 92 GLN D C 1
ATOM 1913 O O . GLN D 1 14 ? 28.690 24.116 2.120 1.00 16.20 92 GLN D O 1
ATOM 1919 N N . PHE D 1 15 ? 28.464 24.239 4.354 1.00 15.34 93 PHE D N 1
ATOM 1920 C CA . PHE D 1 15 ? 29.893 24.151 4.614 1.00 15.78 93 PHE D CA 1
ATOM 1921 C C . PHE D 1 15 ? 30.585 22.947 3.934 1.00 15.10 93 PHE D C 1
ATOM 1922 O O . PHE D 1 15 ? 31.654 23.071 3.295 1.00 15.06 93 PHE D O 1
ATOM 1930 N N . LEU D 1 16 ? 29.988 21.758 4.115 1.00 13.32 94 LEU D N 1
ATOM 1931 C CA . LEU D 1 16 ? 30.636 20.532 3.592 1.00 12.91 94 LEU D CA 1
ATOM 1932 C C . LEU D 1 16 ? 30.564 20.411 2.048 1.00 14.66 94 LEU D C 1
ATOM 1933 O O . LEU D 1 16 ? 31.026 19.445 1.528 1.00 15.43 94 LEU D O 1
ATOM 1938 N N . GLU D 1 17 ? 29.934 21.361 1.394 1.00 15.72 95 GLU D N 1
ATOM 1939 C CA . GLU D 1 17 ? 30.067 21.524 -0.071 1.00 17.19 95 GLU D CA 1
ATOM 1940 C C . GLU D 1 17 ? 31.405 22.088 -0.536 1.00 19.29 95 GLU D C 1
ATOM 1941 O O . GLU D 1 17 ? 31.718 22.030 -1.726 1.00 19.89 95 GLU D O 1
ATOM 1947 N N . GLY D 1 18 ? 32.215 22.617 0.378 1.00 19.21 96 GLY D N 1
ATOM 1948 C CA . GLY D 1 18 ? 33.513 23.216 -0.082 1.00 20.55 96 GLY D CA 1
ATOM 1949 C C . GLY D 1 18 ? 34.683 22.236 -0.044 1.00 20.59 96 GLY D C 1
ATOM 1950 O O . GLY D 1 18 ? 35.848 22.682 -0.029 1.00 22.08 96 GLY D O 1
ATOM 1951 N N . PHE D 1 19 ? 34.421 20.920 0.056 1.00 20.75 97 PHE D N 1
ATOM 1952 C CA . PHE D 1 19 ? 35.423 19.911 0.226 1.00 19.71 97 PHE D CA 1
ATOM 1953 C C . PHE D 1 19 ? 35.105 18.704 -0.579 1.00 20.22 97 PHE D C 1
ATOM 1954 O O . PHE D 1 19 ? 33.936 18.476 -0.971 1.00 20.07 97 PHE D O 1
ATOM 1962 N N . ASN D 1 20 ? 36.132 17.925 -0.859 1.00 19.93 98 ASN D N 1
ATOM 1963 C CA . ASN D 1 20 ? 35.940 16.756 -1.714 1.00 21.92 98 ASN D CA 1
ATOM 1964 C C . ASN D 1 20 ? 35.161 15.640 -0.959 1.00 21.19 98 ASN D C 1
ATOM 1965 O O . ASN D 1 20 ? 35.628 15.155 0.075 1.00 21.34 98 ASN D O 1
ATOM 1970 N N . ILE D 1 21 ? 34.018 15.197 -1.506 1.00 20.83 99 ILE D N 1
ATOM 1971 C CA . ILE D 1 21 ? 33.246 14.120 -0.808 1.00 20.50 99 ILE D CA 1
ATOM 1972 C C . ILE D 1 21 ? 34.048 12.808 -0.548 1.00 20.33 99 ILE D C 1
ATOM 1973 O O . ILE D 1 21 ? 33.826 12.076 0.443 1.00 19.81 99 ILE D O 1
ATOM 1978 N N . GLU D 1 22 ? 35.024 12.512 -1.402 1.00 21.31 100 GLU D N 1
ATOM 1979 C CA . GLU D 1 22 ? 35.828 11.318 -1.222 1.00 22.14 100 GLU D CA 1
ATOM 1980 C C . GLU D 1 22 ? 36.664 11.341 0.020 1.00 21.27 100 GLU D C 1
ATOM 1981 O O . GLU D 1 22 ? 37.160 10.275 0.441 1.00 23.32 100 GLU D O 1
ATOM 1987 N N . THR D 1 23 ? 36.810 12.511 0.645 1.00 19.61 101 THR D N 1
ATOM 1988 C CA . THR D 1 23 ? 37.573 12.629 1.874 1.00 20.45 101 THR D CA 1
ATOM 1989 C C . THR D 1 23 ? 36.709 12.442 3.114 1.00 20.55 101 THR D C 1
ATOM 1990 O O . THR D 1 23 ? 37.227 12.427 4.204 1.00 21.68 101 THR D O 1
ATOM 1994 N N . PHE D 1 24 ? 35.388 12.338 2.924 1.00 19.44 102 PHE D N 1
ATOM 1995 C CA . PHE D 1 24 ? 34.498 12.215 4.088 1.00 18.80 102 PHE D CA 1
ATOM 1996 C C . PHE D 1 24 ? 34.327 10.748 4.509 1.00 18.98 102 PHE D C 1
ATOM 1997 O O . PHE D 1 24 ? 34.500 9.836 3.687 1.00 19.08 102 PHE D O 1
ATOM 2005 N N . GLU D 1 25 ? 33.880 10.540 5.762 1.00 18.92 103 GLU D N 1
ATOM 2006 C CA . GLU D 1 25 ? 33.631 9.243 6.275 1.00 17.21 103 GLU D CA 1
ATOM 2007 C C . GLU D 1 25 ? 32.335 9.256 7.139 1.00 15.99 103 GLU D C 1
ATOM 2008 O O . GLU D 1 25 ? 32.167 10.141 7.977 1.00 16.50 103 GLU D O 1
ATOM 2014 N N . MET D 1 26 ? 31.459 8.332 6.883 1.00 15.44 104 MET D N 1
ATOM 2015 C CA . MET D 1 26 ? 30.290 8.088 7.718 1.00 15.19 104 MET D CA 1
ATOM 2016 C C . MET D 1 26 ? 30.737 7.349 8.966 1.00 17.06 104 MET D C 1
ATOM 2017 O O . MET D 1 26 ? 31.323 6.261 8.899 1.00 18.47 104 MET D O 1
ATOM 2022 N N . VAL D 1 27 ? 30.531 7.974 10.113 1.00 15.49 105 VAL D N 1
ATOM 2023 C CA . VAL D 1 27 ? 30.988 7.346 11.393 1.00 16.80 105 VAL D CA 1
ATOM 2024 C C . VAL D 1 27 ? 29.852 6.985 12.347 1.00 16.64 105 VAL D C 1
ATOM 2025 O O . VAL D 1 27 ? 30.103 6.398 13.389 1.00 18.18 105 VAL D O 1
ATOM 2029 N N . GLY D 1 28 ? 28.607 7.301 11.950 1.00 15.02 106 GLY D N 1
ATOM 2030 C CA . GLY D 1 28 ? 27.483 6.740 12.676 1.00 14.11 106 GLY D CA 1
ATOM 2031 C C . GLY D 1 28 ? 26.189 7.470 12.408 1.00 13.51 106 GLY D C 1
ATOM 2032 O O . GLY D 1 28 ? 26.158 8.462 11.658 1.00 13.25 106 GLY D O 1
ATOM 2033 N N . THR D 1 29 ? 25.127 6.977 13.032 1.00 12.08 107 THR D N 1
ATOM 2034 C CA . THR D 1 29 ? 23.777 7.658 12.942 1.00 12.96 107 THR D CA 1
ATOM 2035 C C . THR D 1 29 ? 23.331 8.044 14.302 1.00 12.69 107 THR D C 1
ATOM 2036 O O . THR D 1 29 ? 23.356 7.219 15.174 1.00 14.15 107 THR D O 1
ATOM 2040 N N . LEU D 1 30 ? 22.887 9.294 14.466 1.00 12.43 108 LEU D N 1
ATOM 2041 C CA . LEU D 1 30 ? 22.452 9.727 15.809 1.00 12.46 108 LEU D CA 1
ATOM 2042 C C . LEU D 1 30 ? 21.028 10.217 15.654 1.00 14.64 108 LEU D C 1
ATOM 2043 O O . LEU D 1 30 ? 20.761 11.040 14.741 1.00 14.70 108 LEU D O 1
ATOM 2048 N N . SER D 1 31 ? 20.095 9.713 16.488 1.00 13.09 109 SER D N 1
ATOM 2049 C CA . SER D 1 31 ? 18.780 10.267 16.450 1.00 14.82 109 SER D CA 1
ATOM 2050 C C . SER D 1 31 ? 18.559 10.953 17.776 1.00 15.39 109 SER D C 1
ATOM 2051 O O . SER D 1 31 ? 19.022 10.481 18.783 1.00 16.71 109 SER D O 1
ATOM 2054 N N . ASN D 1 32 ? 17.864 12.097 17.766 1.00 12.17 110 ASN D N 1
ATOM 2055 C CA . ASN D 1 32 ? 17.531 12.707 19.059 1.00 12.43 110 ASN D CA 1
ATOM 2056 C C . ASN D 1 32 ? 16.138 13.290 18.953 1.00 12.21 110 ASN D C 1
ATOM 2057 O O . ASN D 1 32 ? 15.378 12.934 18.005 1.00 12.68 110 ASN D O 1
ATOM 2062 N N . ALA D 1 33 ? 15.759 14.133 19.918 1.00 12.12 111 ALA D N 1
ATOM 2063 C CA . ALA D 1 33 ? 14.392 14.644 19.855 1.00 13.10 111 ALA D CA 1
ATOM 2064 C C . ALA D 1 33 ? 14.030 15.400 18.579 1.00 14.10 111 ALA D C 1
ATOM 2065 O O . ALA D 1 33 ? 12.828 15.519 18.234 1.00 14.99 111 ALA D O 1
ATOM 2067 N N . GLN D 1 34 ? 15.044 15.881 17.888 1.00 13.12 112 GLN D N 1
ATOM 2068 C CA . GLN D 1 34 ? 14.781 16.634 16.645 1.00 16.04 112 GLN D CA 1
ATOM 2069 C C . GLN D 1 34 ? 14.849 15.818 15.380 1.00 17.53 112 GLN D C 1
ATOM 2070 O O . GLN D 1 34 ? 14.546 16.337 14.276 1.00 20.00 112 GLN D O 1
ATOM 2076 N N . GLY D 1 35 ? 15.219 14.568 15.477 1.00 16.43 113 GLY D N 1
ATOM 2077 C CA . GLY D 1 35 ? 15.221 13.700 14.243 1.00 15.62 113 GLY D CA 1
ATOM 2078 C C . GLY D 1 35 ? 16.533 12.991 14.094 1.00 15.74 113 GLY D C 1
ATOM 2079 O O . GLY D 1 35 ? 17.214 12.709 15.061 1.00 14.46 113 GLY D O 1
ATOM 2080 N N . THR D 1 36 ? 16.827 12.614 12.851 1.00 15.04 114 THR D N 1
ATOM 2081 C CA . THR D 1 36 ? 17.947 11.705 12.589 1.00 14.68 114 THR D CA 1
ATOM 2082 C C . THR D 1 36 ? 19.079 12.441 11.893 1.00 12.59 114 THR D C 1
ATOM 2083 O O . THR D 1 36 ? 18.821 13.225 10.974 1.00 16.21 114 THR D O 1
ATOM 2087 N N . PHE D 1 37 ? 20.306 12.176 12.316 1.00 12.53 115 PHE D N 1
ATOM 2088 C CA . PHE D 1 37 ? 21.487 12.782 11.690 1.00 12.59 115 PHE D CA 1
ATOM 2089 C C . PHE D 1 37 ? 22.513 11.727 11.345 1.00 12.84 115 PHE D C 1
ATOM 2090 O O . PHE D 1 37 ? 22.671 10.731 12.070 1.00 16.10 115 PHE D O 1
ATOM 2098 N N . ALA D 1 38 ? 23.192 11.909 10.227 1.00 11.86 116 ALA D N 1
ATOM 2099 C CA . ALA D 1 38 ? 24.387 11.128 9.956 1.00 11.71 116 ALA D CA 1
ATOM 2100 C C . ALA D 1 38 ? 25.582 11.893 10.513 1.00 12.85 116 ALA D C 1
ATOM 2101 O O . ALA D 1 38 ? 25.687 13.097 10.379 1.00 14.84 116 ALA D O 1
ATOM 2103 N N . LEU D 1 39 ? 26.507 11.183 11.114 1.00 11.64 117 LEU D N 1
ATOM 2104 C CA . LEU D 1 39 ? 27.758 11.809 11.640 1.00 11.62 117 LEU D CA 1
ATOM 2105 C C . LEU D 1 39 ? 28.816 11.661 10.587 1.00 12.52 117 LEU D C 1
ATOM 2106 O O . LEU D 1 39 ? 29.180 10.549 10.212 1.00 13.56 117 LEU D O 1
ATOM 2111 N N . VAL D 1 40 ? 29.200 12.781 10.020 1.00 12.34 118 VAL D N 1
ATOM 2112 C CA . VAL D 1 40 ? 30.126 12.721 8.883 1.00 13.95 118 VAL D CA 1
ATOM 2113 C C . VAL D 1 40 ? 31.410 13.378 9.337 1.00 14.79 118 VAL D C 1
ATOM 2114 O O . VAL D 1 40 ? 31.433 14.543 9.696 1.00 15.04 118 VAL D O 1
ATOM 2118 N N . LYS D 1 41 ? 32.495 12.597 9.259 1.00 16.14 119 LYS D N 1
ATOM 2119 C CA . LYS D 1 41 ? 33.808 13.181 9.531 1.00 16.00 119 LYS D CA 1
ATOM 2120 C C . LYS D 1 41 ? 34.303 13.791 8.240 1.00 17.15 119 LYS D C 1
ATOM 2121 O O . LYS D 1 41 ? 34.480 13.087 7.254 1.00 16.30 119 LYS D O 1
ATOM 2127 N N . GLY D 1 42 ? 34.584 15.082 8.247 1.00 18.42 120 GLY D N 1
ATOM 2128 C CA . GLY D 1 42 ? 35.252 15.718 7.089 1.00 18.60 120 GLY D CA 1
ATOM 2129 C C . GLY D 1 42 ? 35.610 17.159 7.447 1.00 19.69 120 GLY D C 1
ATOM 2130 O O . GLY D 1 42 ? 35.069 17.775 8.399 1.00 17.85 120 GLY D O 1
ATOM 2131 N N . ALA D 1 43 ? 36.490 17.734 6.639 1.00 19.08 121 ALA D N 1
ATOM 2132 C CA . ALA D 1 43 ? 36.910 19.159 6.828 1.00 21.72 121 ALA D CA 1
ATOM 2133 C C . ALA D 1 43 ? 37.366 19.424 8.288 1.00 21.62 121 ALA D C 1
ATOM 2134 O O . ALA D 1 43 ? 37.201 20.517 8.848 1.00 23.31 121 ALA D O 1
ATOM 2136 N N . GLY D 1 44 ? 37.928 18.400 8.917 1.00 21.39 122 GLY D N 1
ATOM 2137 C CA . GLY D 1 44 ? 38.545 18.625 10.210 1.00 23.26 122 GLY D CA 1
ATOM 2138 C C . GLY D 1 44 ? 37.647 18.520 11.420 1.00 24.33 122 GLY D C 1
ATOM 2139 O O . GLY D 1 44 ? 37.990 19.040 12.529 1.00 26.53 122 GLY D O 1
ATOM 2140 N N . GLY D 1 45 ? 36.502 17.875 11.266 1.00 21.30 123 GLY D N 1
ATOM 2141 C CA . GLY D 1 45 ? 35.533 17.768 12.369 1.00 20.38 123 GLY D CA 1
ATOM 2142 C C . GLY D 1 45 ? 34.478 16.754 12.005 1.00 20.43 123 GLY D C 1
ATOM 2143 O O . GLY D 1 45 ? 34.489 16.201 10.938 1.00 22.07 123 GLY D O 1
ATOM 2144 N N . VAL D 1 46 ? 33.605 16.484 12.946 1.00 18.26 124 VAL D N 1
ATOM 2145 C CA . VAL D 1 46 ? 32.476 15.618 12.781 1.00 16.68 124 VAL D CA 1
ATOM 2146 C C . VAL D 1 46 ? 31.225 16.519 12.714 1.00 15.03 124 VAL D C 1
ATOM 2147 O O . VAL D 1 46 ? 30.962 17.281 13.648 1.00 17.21 124 VAL D O 1
ATOM 2151 N N . HIS D 1 47 ? 30.447 16.396 11.618 1.00 13.31 125 HIS D N 1
ATOM 2152 C CA . HIS D 1 47 ? 29.230 17.159 11.387 1.00 13.45 125 HIS D CA 1
ATOM 2153 C C . HIS D 1 47 ? 27.980 16.303 11.513 1.00 14.22 125 HIS D C 1
ATOM 2154 O O . HIS D 1 47 ? 28.030 15.117 11.213 1.00 14.28 125 HIS D O 1
ATOM 2161 N N . ARG D 1 48 ? 26.904 16.891 12.006 1.00 13.25 126 ARG D N 1
ATOM 2162 C CA . ARG D 1 48 ? 25.616 16.227 12.110 1.00 13.38 126 ARG D CA 1
ATOM 2163 C C . ARG D 1 48 ? 24.897 16.664 10.856 1.00 14.58 126 ARG D C 1
ATOM 2164 O O . ARG D 1 48 ? 24.456 17.830 10.729 1.00 15.51 126 ARG D O 1
ATOM 2172 N N . VAL D 1 49 ? 24.730 15.716 9.937 1.00 11.60 127 VAL D N 1
ATOM 2173 C CA . VAL D 1 49 ? 24.188 16.022 8.638 1.00 13.27 127 VAL D CA 1
ATOM 2174 C C . VAL D 1 49 ? 22.770 15.420 8.517 1.00 11.26 127 VAL D C 1
ATOM 2175 O O . VAL D 1 49 ? 22.574 14.253 8.859 1.00 13.72 127 VAL D O 1
ATOM 2179 N N . ARG D 1 50 ? 21.826 16.197 7.994 1.00 10.23 128 ARG D N 1
ATOM 2180 C CA . ARG D 1 50 ? 20.435 15.760 7.912 1.00 12.43 128 ARG D CA 1
ATOM 2181 C C . ARG D 1 50 ? 20.106 15.341 6.507 1.00 12.49 128 ARG D C 1
ATOM 2182 O O . ARG D 1 50 ? 20.864 15.618 5.575 1.00 15.33 128 ARG D O 1
ATOM 2190 N N . VAL D 1 51 ? 19.007 14.614 6.331 1.00 13.06 129 VAL D N 1
ATOM 2191 C CA . VAL D 1 51 ? 18.369 14.467 4.979 1.00 13.19 129 VAL D CA 1
ATOM 2192 C C . VAL D 1 51 ? 18.032 15.854 4.465 1.00 12.80 129 VAL D C 1
ATOM 2193 O O . VAL D 1 51 ? 17.470 16.702 5.227 1.00 13.91 129 VAL D O 1
ATOM 2197 N N . GLY D 1 52 ? 18.477 16.151 3.254 1.00 12.56 130 GLY D N 1
ATOM 2198 C CA . GLY D 1 52 ? 18.185 17.479 2.663 1.00 14.36 130 GLY D CA 1
ATOM 2199 C C . GLY D 1 52 ? 19.454 18.406 2.742 1.00 14.50 130 GLY D C 1
ATOM 2200 O O . GLY D 1 52 ? 19.505 19.497 2.085 1.00 16.30 130 GLY D O 1
ATOM 2201 N N . ASP D 1 53 ? 20.449 17.997 3.563 1.00 14.14 131 ASP D N 1
ATOM 2202 C CA . ASP D 1 53 ? 21.773 18.681 3.539 1.00 13.37 131 ASP D CA 1
ATOM 2203 C C . ASP D 1 53 ? 22.591 18.239 2.331 1.00 14.93 131 ASP D C 1
ATOM 2204 O O . ASP D 1 53 ? 22.155 17.329 1.603 1.00 15.31 131 ASP D O 1
ATOM 2209 N N . TYR D 1 54 ? 23.754 18.860 2.134 1.00 15.44 132 TYR D N 1
ATOM 2210 C CA . TYR D 1 54 ? 24.536 18.632 0.946 1.00 15.28 132 TYR D CA 1
ATOM 2211 C C . TYR D 1 54 ? 25.955 18.278 1.332 1.00 14.86 132 TYR D C 1
ATOM 2212 O O . TYR D 1 54 ? 26.473 18.817 2.330 1.00 17.27 132 TYR D O 1
ATOM 2221 N N . LEU D 1 55 ? 26.623 17.414 0.548 1.00 14.06 133 LEU D N 1
ATOM 2222 C CA . LEU D 1 55 ? 28.033 17.013 0.809 1.00 14.07 133 LEU D CA 1
ATOM 2223 C C . LEU D 1 55 ? 28.822 17.056 -0.507 1.00 15.36 133 LEU D C 1
ATOM 2224 O O . LEU D 1 55 ? 28.300 16.570 -1.544 1.00 17.33 133 LEU D O 1
ATOM 2229 N N . GLY D 1 56 ? 30.016 17.654 -0.487 1.00 15.15 134 GLY D N 1
ATOM 2230 C CA . GLY D 1 56 ? 30.921 17.559 -1.682 1.00 15.67 134 GLY D CA 1
ATOM 2231 C C . GLY D 1 56 ? 30.562 18.655 -2.666 1.00 17.96 134 GLY D C 1
ATOM 2232 O O . GLY D 1 56 ? 29.600 19.482 -2.459 1.00 17.02 134 GLY D O 1
ATOM 2233 N N . ARG D 1 57 ? 31.347 18.651 -3.743 1.00 18.36 135 ARG D N 1
ATOM 2234 C CA . ARG D 1 57 ? 31.436 19.736 -4.670 1.00 19.34 135 ARG D CA 1
ATOM 2235 C C . ARG D 1 57 ? 30.450 19.618 -5.842 1.00 19.97 135 ARG D C 1
ATOM 2236 O O . ARG D 1 57 ? 30.430 20.506 -6.665 1.00 20.77 135 ARG D O 1
ATOM 2244 N N . ASN D 1 58 ? 29.696 18.512 -5.927 1.00 17.23 136 ASN D N 1
ATOM 2245 C CA . ASN D 1 58 ? 28.775 18.277 -7.040 1.00 19.75 136 ASN D CA 1
ATOM 2246 C C . ASN D 1 58 ? 27.319 18.192 -6.633 1.00 18.72 136 ASN D C 1
ATOM 2247 O O . ASN D 1 58 ? 26.557 17.335 -7.134 1.00 20.05 136 ASN D O 1
ATOM 2252 N N . ASP D 1 59 ? 26.884 19.127 -5.786 1.00 17.65 137 ASP D N 1
ATOM 2253 C CA . ASP D 1 59 ? 25.484 19.285 -5.368 1.00 17.32 137 ASP D CA 1
ATOM 2254 C C . ASP D 1 59 ? 24.921 17.981 -4.789 1.00 17.35 137 ASP D C 1
ATOM 2255 O O . ASP D 1 59 ? 23.766 17.630 -5.048 1.00 18.42 137 ASP D O 1
ATOM 2260 N N . GLY D 1 60 ? 25.792 17.281 -4.053 1.00 16.24 138 GLY D N 1
ATOM 2261 C CA . GLY D 1 60 ? 25.455 16.019 -3.444 1.00 15.17 138 GLY D CA 1
ATOM 2262 C C . GLY D 1 60 ? 24.383 16.135 -2.369 1.00 15.21 138 GLY D C 1
ATOM 2263 O O . GLY D 1 60 ? 24.723 16.410 -1.227 1.00 16.49 138 GLY D O 1
ATOM 2264 N N . LYS D 1 61 ? 23.124 15.867 -2.708 1.00 14.92 139 LYS D N 1
ATOM 2265 C CA . LYS D 1 61 ? 22.013 16.048 -1.696 1.00 13.80 139 LYS D CA 1
ATOM 2266 C C . LYS D 1 61 ? 21.832 14.781 -0.937 1.00 14.02 139 LYS D C 1
ATOM 2267 O O . LYS D 1 61 ? 21.739 13.699 -1.514 1.00 13.05 139 LYS D O 1
ATOM 2273 N N . VAL D 1 62 ? 21.818 14.875 0.390 1.00 12.88 140 VAL D N 1
ATOM 2274 C CA . VAL D 1 62 ? 21.539 13.678 1.203 1.00 13.13 140 VAL D CA 1
ATOM 2275 C C . VAL D 1 62 ? 20.057 13.369 1.094 1.00 13.43 140 VAL D C 1
ATOM 2276 O O . VAL D 1 62 ? 19.183 14.171 1.494 1.00 13.80 140 VAL D O 1
ATOM 2280 N N . VAL D 1 63 ? 19.754 12.166 0.582 1.00 14.18 141 VAL D N 1
ATOM 2281 C CA . VAL D 1 63 ? 18.338 11.790 0.379 1.00 14.74 141 VAL D CA 1
ATOM 2282 C C . VAL D 1 63 ? 17.873 10.720 1.374 1.00 14.84 141 VAL D C 1
ATOM 2283 O O . VAL D 1 63 ? 16.687 10.440 1.493 1.00 14.86 141 VAL D O 1
ATOM 2287 N N . GLY D 1 64 ? 18.817 10.031 2.003 1.00 13.35 142 GLY D N 1
ATOM 2288 C CA . GLY D 1 64 ? 18.402 9.032 3.020 1.00 14.17 142 GLY D CA 1
ATOM 2289 C C . GLY D 1 64 ? 19.552 8.692 3.928 1.00 15.68 142 GLY D C 1
ATOM 2290 O O . GLY D 1 64 ? 20.740 8.818 3.542 1.00 15.07 142 GLY D O 1
ATOM 2291 N N . ILE D 1 65 ? 19.184 8.334 5.155 1.00 14.30 143 ILE D N 1
ATOM 2292 C CA . ILE D 1 65 ? 20.135 7.856 6.157 1.00 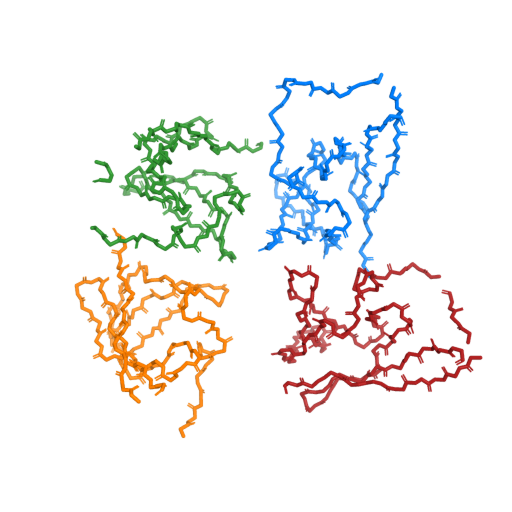15.11 143 ILE D CA 1
ATOM 2293 C C . ILE D 1 65 ? 19.476 6.614 6.773 1.00 17.75 143 ILE D C 1
ATOM 2294 O O . ILE D 1 65 ? 18.413 6.705 7.405 1.00 18.81 143 ILE D O 1
ATOM 2299 N N . SER D 1 66 ? 20.118 5.454 6.603 1.00 20.13 144 SER D N 1
ATOM 2300 C CA . SER D 1 66 ? 19.520 4.193 7.060 1.00 24.65 144 SER D CA 1
ATOM 2301 C C . SER D 1 66 ? 20.524 3.076 6.992 1.00 25.33 144 SER D C 1
ATOM 2302 O O . SER D 1 66 ? 21.326 3.021 6.068 1.00 23.24 144 SER D O 1
ATOM 2305 N N . GLU D 1 67 ? 20.464 2.177 7.988 1.00 27.15 145 GLU D N 1
ATOM 2306 C CA . GLU D 1 67 ? 21.293 0.989 7.972 1.00 28.18 145 GLU D CA 1
ATOM 2307 C C . GLU D 1 67 ? 22.812 1.294 7.904 1.00 25.98 145 GLU D C 1
ATOM 2308 O O . GLU D 1 67 ? 23.550 0.579 7.239 1.00 26.82 145 GLU D O 1
ATOM 2314 N N . GLY D 1 68 ? 23.293 2.342 8.573 1.00 24.32 146 GLY D N 1
ATOM 2315 C CA . GLY D 1 68 ? 24.737 2.678 8.553 1.00 24.61 146 GLY D CA 1
ATOM 2316 C C . GLY D 1 68 ? 25.243 3.314 7.225 1.00 22.54 146 GLY D C 1
ATOM 2317 O O . GLY D 1 68 ? 26.457 3.359 6.960 1.00 25.53 146 GLY D O 1
ATOM 2318 N N . LYS D 1 69 ? 24.314 3.757 6.392 1.00 20.51 147 LYS D N 1
ATOM 2319 C CA . LYS D 1 69 ? 24.601 4.270 5.042 1.00 19.34 147 LYS D CA 1
ATOM 2320 C C . LYS D 1 69 ? 23.971 5.638 4.784 1.00 18.37 147 LYS D C 1
ATOM 2321 O O . LYS D 1 69 ? 22.775 5.837 5.057 1.00 19.72 147 LYS D O 1
ATOM 2327 N N . ILE D 1 70 ? 24.732 6.566 4.235 1.00 15.06 148 ILE D N 1
ATOM 2328 C CA . ILE D 1 70 ? 24.155 7.776 3.746 1.00 14.95 148 ILE D CA 1
ATOM 2329 C C . ILE D 1 70 ? 24.004 7.652 2.215 1.00 15.25 148 ILE D C 1
ATOM 2330 O O . ILE D 1 70 ? 24.989 7.403 1.531 1.00 17.45 148 ILE D O 1
ATOM 2335 N N . ASP D 1 71 ? 22.794 7.894 1.720 1.00 13.47 149 ASP D N 1
ATOM 2336 C CA . ASP D 1 71 ? 22.504 7.944 0.267 1.00 14.82 149 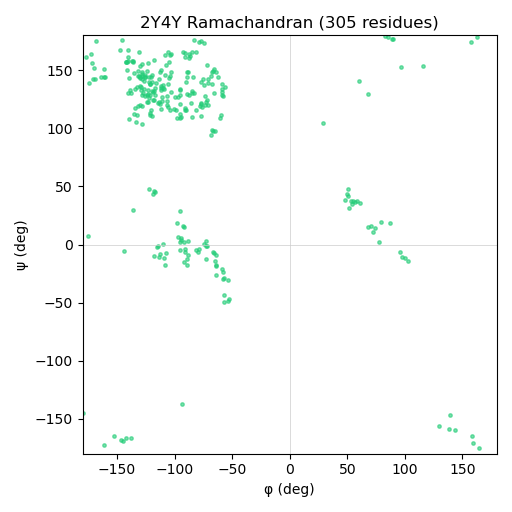ASP D CA 1
ATOM 2337 C C . ASP D 1 71 ? 22.519 9.396 -0.200 1.00 13.79 149 ASP D C 1
ATOM 2338 O O . ASP D 1 71 ? 21.813 10.249 0.358 1.00 14.16 149 ASP D O 1
ATOM 2343 N N . VAL D 1 72 ? 23.320 9.670 -1.242 1.00 13.74 150 V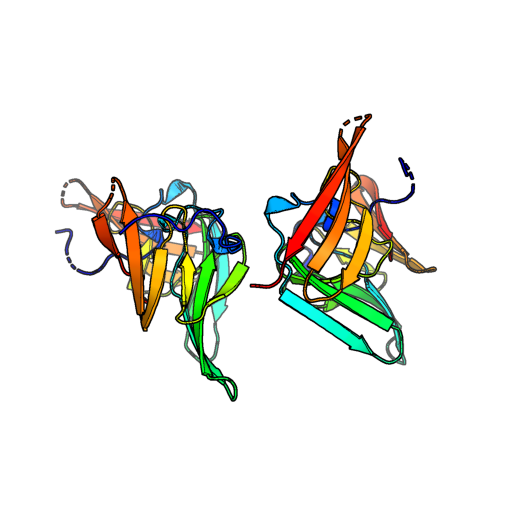AL D N 1
ATOM 2344 C CA . VAL D 1 72 ? 23.518 11.016 -1.736 1.00 13.50 150 VAL D CA 1
ATOM 2345 C C . VAL D 1 72 ? 23.186 10.969 -3.194 1.00 14.51 150 VAL D C 1
ATOM 2346 O O . VAL D 1 72 ? 23.552 9.951 -3.867 1.00 16.47 150 VAL D O 1
ATOM 2350 N N . ILE D 1 73 ? 22.586 12.027 -3.716 1.00 12.88 151 ILE D N 1
ATOM 2351 C CA . ILE D 1 73 ? 22.388 12.126 -5.181 1.00 13.64 151 ILE D CA 1
ATOM 2352 C C . ILE D 1 73 ? 23.115 13.344 -5.663 1.00 14.34 151 ILE D C 1
ATOM 2353 O O . ILE D 1 73 ? 22.700 14.474 -5.390 1.00 16.59 151 ILE D O 1
ATOM 2358 N N . GLU D 1 74 ? 24.195 13.136 -6.418 1.00 14.48 152 GLU D N 1
ATOM 2359 C CA . GLU D 1 74 ? 24.904 14.291 -7.002 1.00 15.45 152 GLU D CA 1
ATOM 2360 C C . GLU D 1 74 ? 24.346 14.602 -8.384 1.00 17.80 152 GLU D C 1
ATOM 2361 O O . GLU D 1 74 ? 23.599 13.784 -9.018 1.00 18.17 152 GLU D O 1
ATOM 2367 N N . ILE D 1 75 ? 24.693 15.792 -8.850 1.00 18.42 153 ILE D N 1
ATOM 2368 C CA . ILE D 1 75 ? 24.261 16.226 -10.179 1.00 20.10 153 ILE D CA 1
ATOM 2369 C C . ILE D 1 75 ? 25.554 16.433 -10.980 1.00 21.40 153 ILE D C 1
ATOM 2370 O O . ILE D 1 75 ? 26.454 17.191 -10.553 1.00 21.24 153 ILE D O 1
ATOM 2375 N N . VAL D 1 76 ? 25.695 15.772 -12.126 1.00 22.75 154 VAL D N 1
ATOM 2376 C CA . VAL D 1 76 ? 26.960 15.819 -12.848 1.00 24.40 154 VAL D CA 1
ATOM 2377 C C . VAL D 1 76 ? 26.624 16.009 -14.354 1.00 26.05 154 VAL D C 1
ATOM 2378 O O . VAL D 1 76 ? 25.478 15.784 -14.753 1.00 25.02 154 VAL D O 1
ATOM 2382 N N . PRO D 1 77 ? 27.589 16.524 -15.141 1.00 27.42 155 PRO D N 1
ATOM 2383 C CA . PRO D 1 77 ? 27.451 16.572 -16.633 1.00 28.69 155 PRO D CA 1
ATOM 2384 C C . PRO D 1 77 ? 27.304 15.253 -17.319 1.00 29.85 155 PRO D C 1
ATOM 2385 O O . PRO D 1 77 ? 27.999 14.312 -16.921 1.00 32.11 155 PRO D O 1
ATOM 2389 N N . TRP D 1 83 ? 22.685 17.476 -17.650 1.00 31.26 161 TRP D N 1
ATOM 2390 C CA . TRP D 1 83 ? 23.021 16.944 -16.300 1.00 29.53 161 TRP D CA 1
ATOM 2391 C C . TRP D 1 83 ? 22.331 15.640 -15.963 1.00 28.08 161 TRP D C 1
ATOM 2392 O O . TRP D 1 83 ? 21.156 15.401 -16.340 1.00 29.46 161 TRP D O 1
ATOM 2403 N N . LEU D 1 84 ? 23.035 14.849 -15.177 1.00 24.76 162 LEU D N 1
ATOM 2404 C CA . LEU D 1 84 ? 22.596 13.476 -14.826 1.00 22.91 162 LEU D CA 1
ATOM 2405 C C . LEU D 1 84 ? 22.548 13.430 -13.294 1.00 22.18 162 LEU D C 1
ATOM 2406 O O . LEU D 1 84 ? 23.361 14.103 -12.643 1.00 21.76 162 LEU D O 1
ATOM 2411 N N . GLU D 1 85 ? 21.643 12.610 -12.760 1.00 19.63 163 GLU D N 1
ATOM 2412 C CA . GLU D 1 85 ? 21.758 12.212 -11.312 1.00 18.03 163 GLU D CA 1
ATOM 2413 C C . GLU D 1 85 ? 22.721 11.055 -11.067 1.00 18.64 163 GLU D C 1
ATOM 2414 O O . GLU D 1 85 ? 22.698 10.009 -11.780 1.00 19.02 163 GLU D O 1
ATOM 2420 N N . ARG D 1 86 ? 23.663 11.211 -10.097 1.00 16.50 164 ARG D N 1
ATOM 2421 C CA . ARG D 1 86 ? 24.606 10.144 -9.864 1.00 16.99 164 ARG D CA 1
ATOM 2422 C C . ARG D 1 86 ? 24.590 9.806 -8.366 1.00 16.49 164 ARG D C 1
ATOM 2423 O O . ARG D 1 86 ? 25.094 10.576 -7.523 1.00 17.56 164 ARG D O 1
ATOM 2431 N N . PRO D 1 87 ? 23.947 8.700 -8.004 1.00 16.15 165 PRO D N 1
ATOM 2432 C CA . PRO D 1 87 ? 23.995 8.329 -6.596 1.00 17.10 165 PRO D CA 1
ATOM 2433 C C . PRO D 1 87 ? 25.355 7.920 -6.086 1.00 18.51 165 PRO D C 1
ATOM 2434 O O . PRO D 1 87 ? 26.199 7.375 -6.822 1.00 17.85 165 PRO D O 1
ATOM 2438 N N . ARG D 1 88 ? 25.581 8.188 -4.805 1.00 17.99 166 ARG D N 1
ATOM 2439 C CA . ARG D 1 88 ? 26.832 7.875 -4.113 1.00 21.08 166 ARG D CA 1
ATOM 2440 C C . ARG D 1 88 ? 26.368 7.421 -2.753 1.00 19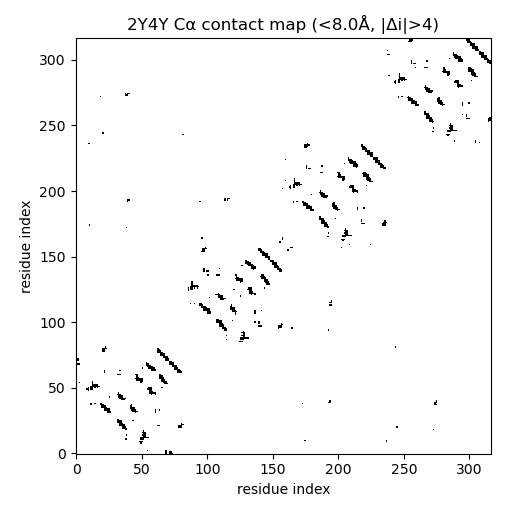.05 166 ARG D C 1
ATOM 2441 O O . ARG D 1 88 ? 25.229 7.688 -2.345 1.00 17.59 166 ARG D O 1
ATOM 2449 N N . SER D 1 89 ? 27.222 6.643 -2.089 1.00 20.30 167 SER D N 1
ATOM 2450 C CA . SER D 1 89 ? 26.903 6.275 -0.721 1.00 21.93 167 SER D CA 1
ATOM 2451 C C . SER D 1 89 ? 28.116 6.561 0.154 1.00 20.16 167 SER D C 1
ATOM 2452 O O . SER D 1 89 ? 29.261 6.646 -0.373 1.00 21.59 167 SER D O 1
ATOM 2455 N N . LEU D 1 90 ? 27.909 6.819 1.455 1.00 17.94 168 LEU D N 1
ATOM 2456 C CA . LEU D 1 90 ? 29.020 6.760 2.389 1.00 16.95 168 LEU D CA 1
ATOM 2457 C C . LEU D 1 90 ? 28.533 5.740 3.418 1.00 17.77 168 LEU D C 1
ATOM 2458 O O . LEU D 1 90 ? 27.468 5.924 4.016 1.00 17.76 168 LEU D O 1
ATOM 2463 N N . THR D 1 91 ? 29.378 4.744 3.717 1.00 18.90 169 THR D N 1
ATOM 2464 C CA . THR D 1 91 ? 28.995 3.654 4.617 1.00 20.19 169 THR D CA 1
ATOM 2465 C C . THR D 1 91 ? 29.971 3.560 5.803 1.00 21.31 169 THR D C 1
ATOM 2466 O O . THR D 1 91 ? 31.122 4.011 5.713 1.00 22.37 169 THR D O 1
ATOM 2470 N N . LEU D 1 92 ? 29.530 2.984 6.929 1.00 22.94 170 LEU D N 1
ATOM 2471 C CA . LEU D 1 92 ? 30.456 2.763 8.071 1.00 25.25 170 LEU D CA 1
ATOM 2472 C C . LEU D 1 92 ? 31.658 1.949 7.651 1.00 27.86 170 LEU D C 1
ATOM 2473 O O . LEU D 1 92 ? 31.425 0.943 6.956 1.00 30.31 170 LEU D O 1
#

GO terms:
  GO:0044096 type IV pilus (C, IMP)
  GO:0043107 type IV pilus-dependent motility (P, IMP)
  GO:0043683 type IV pilus assembly (P, IMP)
  GO:0005886 plasma membrane (C, EXP)

Solvent-accessible surface area: 18061 Å² total; per-residue (Å²): 112,156,24,80,159,128,49,110,110,29,33,9,7,42,45,55,12,112,54,9,15,2,54,11,79,52,82,65,104,147,32,68,29,0,35,0,44,7,31,56,22,62,12,121,3,93,90,35,3,33,0,0,142,56,13,0,90,0,67,19,25,118,106,0,50,1,56,1,32,10,132,156,88,99,97,104,72,58,15,65,96,94,141,143,125,61,142,18,11,43,54,76,12,105,57,8,13,1,52,11,67,71,78,72,104,139,32,68,26,0,38,0,44,13,23,89,33,63,50,119,3,132,90,37,16,34,0,0,138,58,50,0,90,0,62,19,23,74,179,14,78,0,57,1,47,1,90,78,161,116,86,111,69,53,16,55,73,88,106,142,147,106,100,32,34,8,7,38,49,70,13,112,53,8,13,1,53,11,70,53,81,61,105,143,33,67,29,0,37,0,49,6,38,72,25,64,10,122,2,89,91,28,3,19,0,0,148,62,5,0,69,0,71,18,28,71,178,18,80,0,62,0,45,1,9,57,237,130,110,108,103,73,52,16,46,79,94,213,44,119,95,120,110,31,34,8,6,40,49,61,10,122,92,18,101,2,62,12,69,52,83,63,103,145,32,64,28,0,38,0,99,6,32,62,15,62,12,120,2,83,89,29,5,31,0,0,142,56,14,0,80,1,69,19,24,70,179,20,84,0,56,1,54,0,38,15,128,166,118,135,102,104,61,59,16,78,140

Radius of gyration: 22.42 Å; Cα contacts (8 Å, |Δi|>4): 746; chains: 4; bounding box: 54×62×64 Å

B-factor: mean 19.84, std 7.93, range [5.39, 57.2]

Sequence (317 aa):
IKPDETRVKQFLEGFNIETFEMMVGTLSNAQGTFALVKGAGGVHRVRVGDYLGRNDGKVVGISKIDVIEIVPWLERPRSSLTLKRVKQFLEGFNIETFEMMVGTLSNAQGTFALVKGAGGVHRVRVGDYLGRNDGKVVGISEGKIDVIEIVLERPRSLTLKHMRVKQFLEGFNIETFEMMVGTLSNAQGTFALVKGAGGVHRVRVGDYLGRNDGKVVGISEGKIDVIEIVWLERPRSLTLKKPDRVKQFLEGFNIETFEMVGTLSNAQGTFALVKGAGGVHRVRVGDYLGRNDGKVVGISEGKIDVIEIVPWLERPRSLTL

CATH classification: 2.30.30.830